Protein AF-A0A210QVN6-F1 (afdb_monomer_lite)

pLDDT: mean 74.72, std 21.7, range [24.55, 97.88]

Foldseek 3Di:
DDDDDDQAQKEKDFDQDWDAQPQPRHTDDGRAIWMFGPDDPDTRIHRPVSLLVPPLCNLLLADLPCDPVNNCRHYHCLVVDDPVVNVVSVVSRNDDNPDPPDDPDDPDDDDDDDDDDDDDDADADDDLQWADLDPQWIWGWDDDDLWIKTKTFHWDAPVPRNHIDTDQEIAIGTPQLLVQCLVCLVVLVVLQVVQQPDDDDPDDDDDDDDDDDPDPPPVRKDWDDSDLFWIWIWHADPVGTWIKIFGADPVGSPHTDPYIHIGDPSSSVSCNVCSSSNNSSNVVNND

InterPro domains:
  IPR001510 Zinc finger, PARP-type [PS50064] (16-91)
  IPR003173 Transcriptional coactivator p15 (PC4), C-terminal [PF02229] (224-273)
  IPR009044 ssDNA-binding transcriptional regulator [G3DSA:2.30.31.10] (125-199)
  IPR009044 ssDNA-binding transcriptional regulator [G3DSA:2.30.31.10] (214-282)
  IPR009044 ssDNA-binding transcriptional regulator [SSF54447] (131-193)
  IPR009044 ssDNA-binding transcriptional regulator [SSF54447] (223-277)
  IPR036957 Zinc finger, PARP-type superfamily [G3DSA:3.30.1740.10] (6-107)
  IPR045125 RNA polymerase II transcriptional coactivator Sub1/Tcp4-like [PTHR13215] (201-279)

Structure (mmCIF, N/CA/C/O backbone):
data_AF-A0A210QVN6-F1
#
_entry.id   AF-A0A210QVN6-F1
#
loop_
_atom_site.group_PDB
_atom_site.id
_atom_site.type_symbol
_atom_site.label_atom_id
_atom_site.label_alt_id
_atom_site.label_comp_id
_atom_site.label_asym_id
_atom_site.label_entity_id
_atom_site.label_seq_id
_atom_site.pdbx_PDB_ins_code
_atom_site.Cartn_x
_atom_site.Cartn_y
_atom_site.Cartn_z
_atom_site.occupancy
_atom_site.B_iso_or_equiv
_atom_site.auth_seq_id
_atom_site.auth_comp_id
_atom_site.auth_asym_id
_atom_site.auth_atom_id
_atom_site.pdbx_PDB_model_num
ATOM 1 N N . MET A 1 1 ? -19.916 -16.153 -12.546 1.00 32.97 1 MET A N 1
ATOM 2 C CA . MET A 1 1 ? -18.600 -16.758 -12.843 1.00 32.97 1 MET A CA 1
ATOM 3 C C . MET A 1 1 ? -17.541 -15.907 -12.163 1.00 32.97 1 MET A C 1
ATOM 5 O O . MET A 1 1 ? -17.482 -14.717 -12.439 1.00 32.97 1 MET A O 1
ATOM 9 N N . ALA A 1 2 ? -16.824 -16.459 -11.184 1.00 29.33 2 ALA A N 1
ATOM 10 C CA . ALA A 1 2 ? -15.840 -15.713 -10.403 1.00 29.33 2 ALA A CA 1
ATOM 11 C C . ALA A 1 2 ? -14.601 -15.420 -11.264 1.00 29.33 2 ALA A C 1
ATOM 13 O O . ALA A 1 2 ? -14.009 -16.345 -11.815 1.00 29.33 2 ALA A O 1
ATOM 14 N N . GLN A 1 3 ? -14.218 -14.146 -11.388 1.00 30.34 3 GLN A N 1
ATOM 15 C CA . GLN A 1 3 ? -12.912 -13.776 -11.929 1.00 30.34 3 GLN A CA 1
ATOM 16 C C . GLN A 1 3 ? -11.844 -14.244 -10.939 1.00 30.34 3 GLN A C 1
ATOM 18 O O . GLN A 1 3 ? -11.691 -13.688 -9.852 1.00 30.34 3 GLN A O 1
ATOM 23 N N . VAL A 1 4 ? -11.136 -15.306 -11.308 1.00 30.72 4 VAL A N 1
ATOM 24 C CA . VAL A 1 4 ? -9.919 -15.745 -10.633 1.00 30.72 4 VAL A CA 1
ATOM 25 C C . VAL A 1 4 ? -8.872 -14.664 -10.899 1.00 30.72 4 VAL A C 1
ATOM 27 O O . VAL A 1 4 ? -8.433 -14.497 -12.034 1.00 30.72 4 VAL A O 1
ATOM 30 N N . HIS A 1 5 ? -8.529 -13.869 -9.883 1.00 37.66 5 HIS A N 1
ATOM 31 C CA . HIS A 1 5 ? -7.413 -12.930 -9.975 1.00 37.66 5 HIS A CA 1
ATOM 32 C C . HIS A 1 5 ? -6.150 -13.715 -10.347 1.00 37.66 5 HIS A C 1
ATOM 34 O O . HIS A 1 5 ? -5.793 -14.667 -9.653 1.00 37.66 5 HIS A O 1
ATOM 40 N N . ALA A 1 6 ? -5.522 -13.355 -11.469 1.00 41.88 6 ALA A N 1
ATOM 41 C CA . ALA A 1 6 ? -4.335 -14.039 -11.959 1.00 41.88 6 ALA A CA 1
ATOM 42 C C . ALA A 1 6 ? -3.202 -13.912 -10.917 1.00 41.88 6 ALA A C 1
ATOM 44 O O . ALA A 1 6 ? -2.889 -12.791 -10.519 1.00 41.88 6 ALA A O 1
ATOM 45 N N . PRO A 1 7 ? -2.592 -15.024 -10.467 1.00 54.94 7 PRO A N 1
ATOM 46 C CA . PRO A 1 7 ? -1.558 -14.999 -9.429 1.00 54.94 7 PRO A CA 1
ATOM 47 C C . PRO A 1 7 ? -0.220 -14.401 -9.889 1.00 54.94 7 PRO A C 1
ATOM 49 O O . PRO A 1 7 ? 0.638 -14.145 -9.055 1.00 54.94 7 PRO A O 1
ATOM 52 N N . HIS A 1 8 ? -0.053 -14.154 -11.191 1.00 57.75 8 HIS A N 1
ATOM 53 C CA . HIS A 1 8 ? 1.203 -13.705 -11.784 1.00 57.75 8 HIS A CA 1
ATOM 54 C C . HIS A 1 8 ? 1.066 -12.253 -12.273 1.00 57.75 8 HIS A C 1
ATOM 56 O O . HIS A 1 8 ? 0.164 -11.978 -13.070 1.00 57.75 8 HIS A O 1
ATOM 62 N N . PRO A 1 9 ? 1.937 -11.319 -11.853 1.00 72.75 9 PRO A N 1
ATOM 63 C CA . PRO A 1 9 ? 1.935 -9.943 -12.354 1.00 72.75 9 PRO A CA 1
ATOM 64 C C . PRO A 1 9 ? 2.359 -9.842 -13.826 1.00 72.75 9 PRO A C 1
ATOM 66 O O . PRO A 1 9 ? 1.959 -8.903 -14.517 1.00 72.75 9 PRO A O 1
ATOM 69 N N . PHE A 1 10 ? 3.137 -10.806 -14.326 1.00 86.50 10 PHE A N 1
ATOM 70 C CA . PHE A 1 10 ? 3.649 -10.812 -15.694 1.00 86.50 10 PHE A CA 1
ATOM 71 C C . PHE A 1 10 ? 3.264 -12.077 -16.451 1.00 86.50 10 PHE A C 1
ATOM 73 O O . PHE A 1 10 ? 3.006 -13.124 -15.862 1.00 86.50 10 PHE A O 1
ATOM 80 N N . VAL A 1 11 ? 3.265 -11.983 -17.779 1.00 88.81 11 VAL A N 1
ATOM 81 C CA . VAL A 1 11 ? 3.077 -13.112 -18.692 1.00 88.81 11 VAL A CA 1
ATOM 82 C C . VAL A 1 11 ? 4.204 -13.158 -19.716 1.00 88.81 11 VAL A C 1
ATOM 84 O O . VAL A 1 11 ? 4.544 -12.148 -20.320 1.00 88.81 11 VAL A O 1
ATOM 87 N N . CYS A 1 12 ? 4.760 -14.339 -19.941 1.00 92.06 12 CYS A N 1
ATOM 88 C CA . CYS A 1 12 ? 5.716 -14.634 -20.996 1.00 92.06 12 CYS A CA 1
ATOM 89 C C . CYS A 1 12 ? 5.067 -15.597 -21.988 1.00 92.06 12 CYS A C 1
ATOM 91 O O . CYS A 1 12 ? 4.510 -16.621 -21.600 1.00 92.06 12 CYS A O 1
ATOM 93 N N . SER A 1 13 ? 5.134 -15.281 -23.277 1.00 93.44 13 SER A N 1
ATOM 94 C CA . SER A 1 13 ? 4.646 -16.169 -24.338 1.00 93.44 13 SER A CA 1
ATOM 95 C C . SER A 1 13 ? 5.418 -15.941 -25.630 1.00 93.44 13 SER A C 1
ATOM 97 O O . SER A 1 13 ? 6.056 -14.902 -25.796 1.00 93.44 13 SER A O 1
ATOM 99 N N . TYR A 1 14 ? 5.350 -16.895 -26.554 1.00 94.56 14 TYR A N 1
ATOM 100 C CA . TYR A 1 14 ? 5.812 -16.689 -27.924 1.00 94.56 14 TYR A CA 1
ATOM 101 C C . TYR A 1 14 ? 4.664 -16.146 -28.760 1.00 94.56 14 TYR A C 1
ATOM 103 O O . TYR A 1 14 ? 3.543 -16.652 -28.692 1.00 94.56 14 TYR A O 1
ATOM 111 N N . THR A 1 15 ? 4.932 -15.090 -29.521 1.00 89.62 15 THR A N 1
ATOM 112 C CA . THR A 1 15 ? 3.890 -14.451 -30.321 1.00 89.62 15 THR A CA 1
ATOM 113 C C . THR A 1 15 ? 3.502 -15.346 -31.497 1.00 89.62 15 THR A C 1
ATOM 115 O O . THR A 1 15 ? 4.352 -15.811 -32.256 1.00 89.62 15 THR A O 1
ATOM 118 N N . ASN A 1 16 ? 2.209 -15.616 -31.638 1.00 86.44 16 ASN A N 1
ATOM 119 C CA . ASN A 1 16 ? 1.615 -16.349 -32.761 1.00 86.44 16 ASN A CA 1
ATOM 120 C C . ASN A 1 16 ? 0.889 -15.408 -33.737 1.00 86.44 16 ASN A C 1
ATOM 122 O O . ASN A 1 16 ? 0.506 -15.813 -34.830 1.00 86.44 16 ASN A O 1
ATOM 126 N N . ASP A 1 17 ? 0.738 -14.148 -33.344 1.00 83.62 17 ASP A N 1
ATOM 127 C CA . ASP A 1 17 ? 0.063 -13.071 -34.043 1.00 83.62 17 ASP A CA 1
ATOM 128 C C . ASP A 1 17 ? 0.975 -11.839 -34.166 1.00 83.62 17 ASP A C 1
ATOM 130 O O . ASP A 1 17 ? 2.025 -11.741 -33.520 1.00 83.62 17 ASP A O 1
ATOM 134 N N . LYS A 1 18 ? 0.587 -10.894 -35.029 1.00 80.19 18 LYS A N 1
ATOM 135 C CA . LYS A 1 18 ? 1.265 -9.598 -35.125 1.00 80.19 18 LYS A CA 1
ATOM 136 C C . LYS A 1 18 ? 0.850 -8.745 -33.933 1.00 80.19 18 LYS A C 1
ATOM 138 O O . LYS A 1 18 ? -0.301 -8.324 -33.858 1.00 80.19 18 LYS A O 1
ATOM 143 N N . CYS A 1 19 ? 1.791 -8.435 -33.051 1.00 87.75 19 CYS A N 1
ATOM 144 C CA . CYS A 1 19 ? 1.586 -7.455 -31.992 1.00 87.75 19 CYS A CA 1
ATOM 145 C C . CYS A 1 19 ? 2.719 -6.424 -31.970 1.00 87.75 19 CYS A C 1
ATOM 147 O O . CYS A 1 19 ? 3.813 -6.666 -32.480 1.00 87.75 19 CYS A O 1
ATOM 149 N N . ALA A 1 20 ? 2.441 -5.247 -31.411 1.00 91.56 20 ALA A N 1
ATOM 150 C CA . ALA A 1 20 ? 3.410 -4.166 -31.291 1.00 91.56 20 ALA A CA 1
ATOM 151 C C . ALA A 1 20 ? 3.937 -4.076 -29.858 1.00 91.56 20 ALA A C 1
ATOM 153 O O . ALA A 1 20 ? 3.198 -4.244 -28.889 1.00 91.56 20 ALA A O 1
ATOM 154 N N . CYS A 1 21 ? 5.227 -3.782 -29.732 1.00 93.56 21 CYS A N 1
ATOM 155 C CA . CYS A 1 21 ? 5.844 -3.481 -28.453 1.00 93.56 21 CYS A CA 1
ATOM 156 C C . CYS A 1 21 ? 5.464 -2.068 -28.017 1.00 93.56 21 CYS A C 1
ATOM 158 O O . CYS A 1 21 ? 5.864 -1.098 -28.661 1.00 93.56 21 CYS A O 1
ATOM 160 N N . ILE A 1 22 ? 4.778 -1.932 -26.884 1.00 91.31 22 ILE A N 1
ATOM 161 C CA . ILE A 1 22 ? 4.297 -0.631 -26.392 1.00 91.31 22 ILE A CA 1
ATOM 162 C C . ILE A 1 22 ? 5.434 0.361 -26.090 1.00 91.31 22 ILE A C 1
ATOM 164 O O . ILE A 1 22 ? 5.273 1.574 -26.167 1.00 91.31 22 ILE A O 1
ATOM 168 N N . ALA A 1 23 ? 6.625 -0.149 -25.782 1.00 90.31 23 ALA A N 1
ATOM 169 C CA . ALA A 1 23 ? 7.768 0.662 -25.377 1.00 90.31 23 ALA A CA 1
ATOM 170 C C . ALA A 1 23 ? 8.597 1.231 -26.541 1.00 90.31 23 ALA A C 1
ATOM 172 O O . ALA A 1 23 ? 9.290 2.239 -26.375 1.00 90.31 23 ALA A O 1
ATOM 173 N N . CYS A 1 24 ? 8.603 0.574 -27.702 1.00 94.56 24 CYS A N 1
ATOM 174 C CA . CYS A 1 24 ? 9.352 1.054 -28.870 1.00 94.56 24 CYS A CA 1
ATOM 175 C C . CYS A 1 24 ? 8.502 1.221 -30.128 1.00 94.56 24 CYS A C 1
ATOM 177 O O . CYS A 1 24 ? 9.038 1.645 -31.146 1.00 94.56 24 CYS A O 1
ATOM 179 N N . GLN A 1 25 ? 7.211 0.886 -30.062 1.00 93.62 25 GLN A N 1
ATOM 180 C CA . GLN A 1 25 ? 6.242 0.983 -31.155 1.00 93.62 25 GLN A CA 1
ATOM 181 C C . GLN A 1 25 ? 6.606 0.153 -32.401 1.00 93.62 25 GLN A C 1
ATOM 183 O O . GLN A 1 25 ? 6.018 0.322 -33.464 1.00 93.62 25 GLN A O 1
ATOM 188 N N . ARG A 1 26 ? 7.564 -0.778 -32.280 1.00 94.75 26 ARG A N 1
ATOM 189 C CA . ARG A 1 26 ? 7.930 -1.730 -33.340 1.00 94.75 26 ARG A CA 1
ATOM 190 C C . ARG A 1 26 ? 7.198 -3.053 -33.157 1.00 94.75 26 ARG A C 1
ATOM 192 O O . ARG A 1 26 ? 6.893 -3.446 -32.029 1.00 94.75 26 ARG A O 1
ATOM 199 N N . ASN A 1 27 ? 6.985 -3.759 -34.262 1.00 95.06 27 ASN A N 1
ATOM 200 C CA . ASN A 1 27 ? 6.379 -5.087 -34.254 1.00 95.06 27 ASN A CA 1
ATOM 201 C C . ASN A 1 27 ? 7.238 -6.100 -33.482 1.00 95.06 27 ASN A C 1
ATOM 203 O O . ASN A 1 27 ? 8.470 -6.024 -33.461 1.00 95.06 27 ASN A O 1
ATOM 207 N N . ILE A 1 28 ? 6.565 -7.044 -32.836 1.00 94.00 28 ILE A N 1
ATOM 208 C CA . ILE A 1 28 ? 7.149 -8.257 -32.279 1.00 94.00 28 ILE A CA 1
ATOM 209 C C . ILE A 1 28 ? 6.864 -9.367 -33.294 1.00 94.00 28 ILE A C 1
ATOM 211 O O . ILE A 1 28 ? 5.704 -9.686 -33.560 1.00 94.00 28 ILE A O 1
ATOM 215 N N . ASP A 1 29 ? 7.919 -9.908 -33.898 1.00 93.31 29 ASP A N 1
ATOM 216 C CA . ASP A 1 29 ? 7.800 -10.879 -34.987 1.00 93.31 29 ASP A CA 1
ATOM 217 C C . ASP A 1 29 ? 7.299 -12.238 -34.493 1.00 93.31 29 ASP A C 1
ATOM 219 O O . ASP A 1 29 ? 7.644 -12.675 -33.396 1.00 93.31 29 ASP A O 1
ATOM 223 N N . THR A 1 30 ? 6.511 -12.931 -35.321 1.00 93.31 30 THR A N 1
ATOM 224 C CA . THR A 1 30 ? 5.992 -14.277 -35.037 1.00 93.31 30 THR A CA 1
ATOM 225 C C . THR A 1 30 ? 7.103 -15.237 -34.611 1.00 93.31 30 THR A C 1
ATOM 227 O O . THR A 1 30 ? 8.150 -15.321 -35.245 1.00 93.31 30 THR A O 1
ATOM 230 N N . GLY A 1 31 ? 6.865 -15.974 -33.527 1.00 91.88 31 GLY A N 1
ATOM 231 C CA . GLY A 1 31 ? 7.836 -16.882 -32.920 1.00 91.88 31 GLY A CA 1
ATOM 232 C C . GLY A 1 31 ? 8.805 -16.218 -31.937 1.00 91.88 31 GLY A C 1
ATOM 233 O O . GLY A 1 31 ? 9.537 -16.934 -31.261 1.00 91.88 31 GLY A O 1
ATOM 234 N N . CYS A 1 32 ? 8.805 -14.888 -31.789 1.00 93.62 32 CYS A N 1
ATOM 235 C CA . CYS A 1 32 ? 9.610 -14.215 -30.769 1.00 93.62 32 CYS A CA 1
ATOM 236 C C . CYS A 1 32 ? 8.935 -14.221 -29.392 1.00 93.62 32 CYS A C 1
ATOM 238 O O . CYS A 1 32 ? 7.709 -14.126 -29.269 1.00 93.62 32 CYS A O 1
ATOM 240 N N . LEU A 1 33 ? 9.763 -14.284 -28.345 1.00 95.19 33 LEU A N 1
ATOM 241 C CA . LEU A 1 33 ? 9.326 -14.093 -26.967 1.00 95.19 33 LEU A CA 1
ATOM 242 C C . LEU A 1 33 ? 8.786 -12.669 -26.780 1.00 95.19 33 LEU A C 1
ATOM 244 O O . LEU A 1 33 ? 9.426 -11.692 -27.172 1.00 95.19 33 LEU A O 1
ATOM 248 N N . ARG A 1 34 ? 7.648 -12.561 -26.102 1.00 93.94 34 ARG A N 1
ATOM 249 C CA . ARG A 1 34 ? 7.07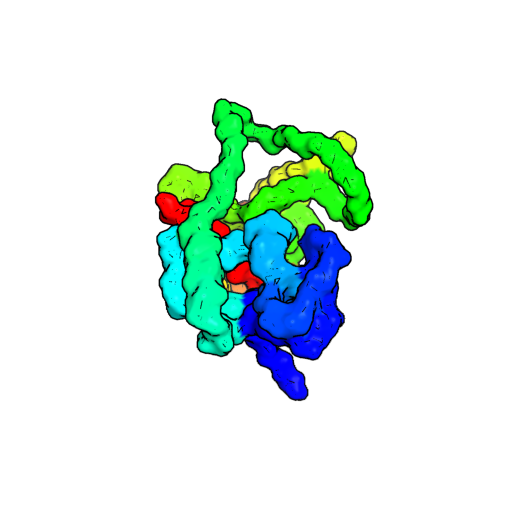3 -11.310 -25.605 1.00 93.94 34 ARG A CA 1
ATOM 250 C C . ARG A 1 34 ? 6.784 -11.419 -24.116 1.00 93.94 34 ARG A C 1
ATOM 252 O O . ARG A 1 34 ? 6.400 -12.482 -23.626 1.00 93.94 34 ARG A O 1
ATOM 259 N N . ILE A 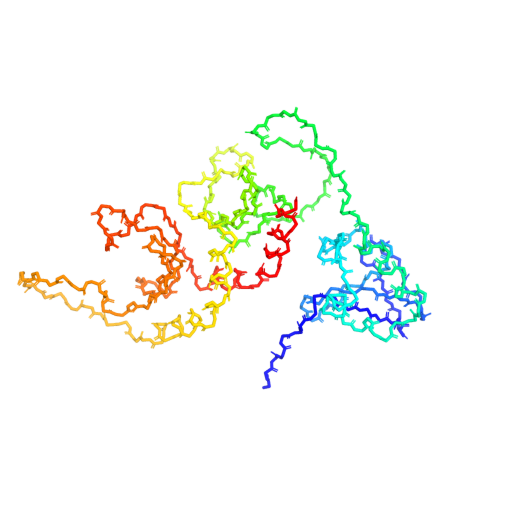1 35 ? 6.954 -10.301 -23.418 1.00 92.25 35 ILE A N 1
ATOM 260 C CA . ILE A 1 35 ? 6.633 -10.167 -21.996 1.00 92.25 35 ILE A CA 1
ATOM 261 C C . ILE A 1 35 ? 5.492 -9.166 -21.872 1.00 92.25 35 ILE A C 1
ATOM 263 O O . ILE A 1 35 ? 5.553 -8.093 -22.468 1.00 92.25 35 ILE A O 1
ATOM 267 N N . GLY A 1 36 ? 4.448 -9.521 -21.137 1.00 88.19 36 GLY A N 1
ATOM 268 C CA . GLY A 1 36 ? 3.284 -8.684 -20.897 1.00 88.19 36 GLY A CA 1
ATOM 269 C C . GLY A 1 36 ? 3.033 -8.453 -19.415 1.00 88.19 36 GLY A C 1
ATOM 270 O O . GLY A 1 36 ? 3.469 -9.231 -18.566 1.00 88.19 36 GLY A O 1
ATOM 271 N N . ASN A 1 37 ? 2.320 -7.375 -19.108 1.00 80.19 37 ASN A N 1
ATOM 272 C CA . ASN A 1 37 ? 1.849 -7.061 -17.762 1.00 80.19 37 ASN A CA 1
ATOM 273 C C . ASN A 1 37 ? 0.357 -7.397 -17.643 1.00 80.19 37 ASN A C 1
ATOM 275 O O . ASN A 1 37 ? -0.448 -6.933 -18.449 1.00 80.19 37 ASN A O 1
ATOM 279 N N . LEU A 1 38 ? -0.024 -8.185 -16.639 1.00 65.69 38 LEU A N 1
ATOM 280 C CA . LEU A 1 38 ? -1.410 -8.605 -16.424 1.00 65.69 38 LEU A CA 1
ATOM 281 C C . LEU A 1 38 ? -2.147 -7.590 -15.535 1.00 65.69 38 LEU A C 1
ATOM 283 O O . LEU A 1 38 ? -2.487 -7.864 -14.384 1.00 65.69 38 LEU A O 1
ATOM 287 N N . ARG A 1 39 ? -2.415 -6.392 -16.069 1.00 56.91 39 ARG A N 1
ATOM 288 C CA . ARG A 1 39 ? -3.297 -5.393 -15.439 1.00 56.91 39 ARG A CA 1
ATOM 289 C C . ARG A 1 39 ? -4.451 -5.033 -16.374 1.00 56.91 39 ARG A C 1
ATOM 291 O O . ARG A 1 39 ? -4.303 -4.203 -17.257 1.00 56.91 39 ARG A O 1
ATOM 298 N N . GLY A 1 40 ? -5.627 -5.614 -16.130 1.00 48.94 40 GLY A N 1
ATOM 299 C CA . GLY A 1 40 ? -6.817 -5.369 -16.956 1.00 48.94 40 GLY A CA 1
ATOM 300 C C . GLY A 1 40 ? -6.814 -6.172 -18.261 1.00 48.94 40 GLY A C 1
ATOM 301 O O . GLY A 1 40 ? -5.824 -6.796 -18.620 1.00 48.94 40 GLY A O 1
ATOM 302 N N . GLN A 1 41 ? -7.960 -6.219 -18.945 1.00 45.62 41 GLN A N 1
ATOM 303 C CA . GLN A 1 41 ? -8.235 -7.103 -20.093 1.00 45.62 41 GLN A CA 1
ATOM 304 C C . GLN A 1 41 ? -7.443 -6.789 -21.383 1.00 45.62 41 GLN A C 1
ATOM 306 O O . GLN A 1 41 ? -7.790 -7.306 -22.442 1.00 45.62 41 GLN A O 1
ATOM 311 N N . VAL A 1 42 ? -6.390 -5.971 -21.323 1.00 51.72 42 VAL A N 1
ATOM 312 C CA . VAL A 1 42 ? -5.554 -5.629 -22.479 1.00 51.72 42 VAL A CA 1
ATOM 313 C C . VAL A 1 42 ? -4.100 -5.890 -22.107 1.00 51.72 42 VAL A C 1
ATOM 315 O O . VAL A 1 42 ? -3.567 -5.303 -21.172 1.00 51.72 42 VAL A O 1
ATOM 318 N N . SER A 1 43 ? -3.477 -6.836 -22.800 1.00 60.41 43 SER A N 1
ATOM 319 C CA . SER A 1 43 ? -2.088 -7.223 -22.575 1.00 60.41 43 SER A CA 1
ATOM 320 C C . SER A 1 43 ? -1.149 -6.233 -23.266 1.00 60.41 43 SER A C 1
ATOM 322 O O . SER A 1 43 ? -0.944 -6.324 -24.477 1.00 60.41 43 SER A O 1
ATOM 324 N N . ASP A 1 44 ? -0.570 -5.308 -22.500 1.00 84.81 44 ASP A N 1
ATOM 325 C CA . ASP A 1 44 ? 0.551 -4.480 -22.954 1.00 84.81 44 ASP A CA 1
ATOM 326 C C . ASP A 1 44 ? 1.767 -5.379 -23.199 1.00 84.81 44 ASP A C 1
ATOM 328 O O . ASP A 1 44 ? 2.345 -5.916 -22.251 1.00 84.81 44 ASP A O 1
ATOM 332 N N . TRP A 1 45 ? 2.148 -5.570 -24.464 1.00 92.12 45 TRP A N 1
ATOM 333 C CA . TRP A 1 45 ? 3.265 -6.433 -24.848 1.00 92.12 45 TRP A CA 1
ATOM 334 C C . TRP A 1 45 ? 4.563 -5.648 -25.026 1.00 92.12 45 TRP A C 1
ATOM 336 O O . TRP A 1 45 ? 4.592 -4.551 -25.584 1.00 92.12 45 TRP A O 1
ATOM 346 N N . TYR A 1 46 ? 5.666 -6.257 -24.603 1.00 93.88 46 TYR A N 1
ATOM 347 C CA . TYR A 1 46 ? 7.017 -5.732 -24.728 1.00 93.88 46 TYR A CA 1
ATOM 348 C C . TYR A 1 46 ? 7.922 -6.766 -25.402 1.00 93.88 46 TYR A C 1
ATOM 350 O O . TYR A 1 46 ? 7.840 -7.965 -25.114 1.00 93.88 46 TYR A O 1
ATOM 358 N N . HIS A 1 47 ? 8.870 -6.299 -26.223 1.00 95.31 47 HIS A N 1
ATOM 359 C CA . HIS A 1 47 ? 10.087 -7.081 -26.463 1.00 95.31 47 HIS A CA 1
ATOM 360 C C . HIS A 1 47 ? 10.811 -7.286 -25.121 1.00 95.31 47 HIS A C 1
ATOM 362 O O . HIS A 1 47 ? 10.824 -6.353 -24.314 1.00 95.31 47 HIS A O 1
ATOM 368 N N . PRO A 1 48 ? 11.484 -8.424 -24.881 1.00 94.06 48 PRO A N 1
ATOM 369 C CA . PRO A 1 48 ? 12.175 -8.668 -23.616 1.00 94.06 48 PRO A CA 1
ATOM 370 C C . PRO A 1 48 ? 13.168 -7.558 -23.214 1.00 94.06 48 PRO A C 1
ATOM 372 O O . PRO A 1 48 ? 13.105 -7.114 -22.071 1.00 94.06 48 PRO A O 1
ATOM 375 N N . PRO A 1 49 ? 14.016 -7.009 -24.111 1.00 93.06 49 PRO A N 1
ATOM 376 C CA . PRO A 1 49 ? 14.877 -5.874 -23.759 1.00 93.06 49 PRO A CA 1
ATOM 377 C C . PRO A 1 49 ? 14.070 -4.623 -23.390 1.00 93.06 49 PRO A C 1
ATOM 379 O O . PRO A 1 49 ? 14.328 -3.979 -22.379 1.00 93.06 49 PRO A O 1
ATOM 382 N N . CYS A 1 50 ? 13.026 -4.318 -24.164 1.00 93.12 50 CYS A N 1
ATOM 383 C CA . CYS A 1 50 ? 12.176 -3.159 -23.916 1.00 93.12 50 CYS A CA 1
ATOM 384 C C . CYS A 1 50 ? 11.384 -3.276 -22.611 1.00 93.12 50 CYS A C 1
ATOM 386 O O . CYS A 1 50 ? 11.121 -2.257 -21.978 1.00 93.12 50 CYS A O 1
ATOM 388 N N . PHE A 1 51 ? 11.022 -4.489 -22.188 1.00 90.62 51 PHE A N 1
ATOM 389 C CA . PHE A 1 51 ? 10.459 -4.718 -20.863 1.00 90.62 51 PHE A CA 1
ATOM 390 C C . PHE A 1 51 ? 11.459 -4.253 -19.801 1.00 90.62 51 PHE A C 1
ATOM 392 O O . PHE A 1 51 ? 11.157 -3.373 -19.003 1.00 90.62 51 PHE A O 1
ATOM 399 N N . TRP A 1 52 ? 12.688 -4.758 -19.855 1.00 85.62 52 TRP A N 1
ATOM 400 C CA . TRP A 1 52 ? 13.725 -4.454 -18.872 1.00 85.62 52 TRP A CA 1
ATOM 401 C C . TRP A 1 52 ? 14.273 -3.026 -18.916 1.00 85.62 52 TRP A C 1
ATOM 403 O O . TRP A 1 52 ? 14.862 -2.585 -17.936 1.00 85.62 52 TRP A O 1
ATOM 413 N N . GLU A 1 53 ? 14.084 -2.291 -20.006 1.00 84.56 53 GLU A N 1
ATOM 414 C CA . GLU A 1 53 ? 14.496 -0.886 -20.112 1.00 84.56 53 GLU A CA 1
ATOM 415 C C . GLU A 1 53 ? 13.342 0.065 -19.774 1.00 84.56 53 GLU A C 1
ATOM 417 O O . GLU A 1 53 ? 13.483 0.996 -18.979 1.00 84.56 53 GLU A O 1
ATOM 422 N N . LYS A 1 54 ? 12.160 -0.184 -20.342 1.00 82.38 54 LYS A N 1
ATOM 423 C CA . LYS A 1 54 ? 11.091 0.816 -20.451 1.00 82.38 54 LYS A CA 1
ATOM 424 C C . LYS A 1 54 ? 9.787 0.425 -19.770 1.00 82.38 54 LYS A C 1
ATOM 426 O O . LYS A 1 54 ? 8.942 1.294 -19.588 1.00 82.38 54 LYS A O 1
ATOM 431 N N . CYS A 1 55 ? 9.598 -0.833 -19.364 1.00 76.38 55 CYS A N 1
ATOM 432 C CA . CYS A 1 55 ? 8.416 -1.180 -18.575 1.00 76.38 55 CYS A CA 1
ATOM 433 C C . CYS A 1 55 ? 8.480 -0.435 -17.227 1.00 76.38 55 CYS A C 1
ATOM 435 O O . CYS A 1 55 ? 9.499 -0.538 -16.535 1.00 76.38 55 CYS A O 1
ATOM 437 N N . PRO A 1 56 ? 7.420 0.287 -16.817 1.00 65.81 56 PRO A N 1
ATOM 438 C CA . PRO A 1 56 ? 7.352 0.919 -15.495 1.00 65.81 56 PRO A CA 1
ATOM 439 C C . PRO A 1 56 ? 7.440 -0.103 -14.355 1.00 65.81 56 PRO A C 1
ATOM 441 O O . PRO A 1 56 ? 7.901 0.195 -13.261 1.00 65.81 56 PRO A O 1
ATOM 444 N N . TYR A 1 57 ? 7.041 -1.344 -14.633 1.00 68.69 57 TYR A N 1
ATOM 445 C CA . TYR A 1 57 ? 6.970 -2.432 -13.662 1.00 68.69 57 TYR A CA 1
ATOM 446 C C . TYR A 1 57 ? 8.154 -3.396 -13.736 1.00 68.69 57 TYR A C 1
ATOM 448 O O . TYR A 1 57 ? 8.176 -4.381 -13.001 1.00 68.69 57 TYR A O 1
ATOM 456 N N . LYS A 1 58 ? 9.158 -3.121 -14.584 1.00 69.25 58 LYS A N 1
ATOM 457 C CA . LYS A 1 58 ? 10.353 -3.967 -14.758 1.00 69.25 58 LYS A CA 1
ATOM 458 C C . LYS A 1 58 ? 11.018 -4.345 -13.436 1.00 69.25 58 LYS A C 1
ATOM 460 O O . LYS A 1 58 ? 11.548 -5.439 -13.293 1.00 69.25 58 LYS A O 1
ATOM 465 N N . HIS A 1 59 ? 10.961 -3.455 -12.449 1.00 63.84 59 HIS A N 1
ATOM 466 C CA . HIS A 1 59 ? 11.587 -3.657 -11.150 1.00 63.84 59 HIS A CA 1
ATOM 467 C C . HIS A 1 59 ? 10.898 -4.730 -10.303 1.00 63.84 59 HIS A C 1
ATOM 469 O O . HIS A 1 59 ? 11.580 -5.358 -9.503 1.00 63.84 59 HIS A O 1
ATOM 475 N N . HIS A 1 60 ? 9.608 -5.028 -10.518 1.00 68.00 60 HIS A N 1
ATOM 476 C CA . HIS A 1 60 ? 8.978 -6.182 -9.861 1.00 68.00 60 HIS A CA 1
ATOM 477 C C . HIS A 1 60 ? 9.520 -7.519 -10.395 1.00 68.00 60 HIS A C 1
ATOM 479 O O . HIS A 1 60 ? 9.366 -8.540 -9.738 1.00 68.00 60 HIS A O 1
ATOM 485 N N . GLY A 1 61 ? 10.147 -7.517 -11.578 1.00 60.66 61 GLY A N 1
ATOM 486 C CA . GLY A 1 61 ? 10.842 -8.670 -12.146 1.00 60.66 61 GLY A CA 1
ATOM 487 C C . GLY A 1 61 ? 12.354 -8.693 -11.884 1.00 60.66 61 GLY A C 1
ATOM 488 O O . GLY A 1 61 ? 13.005 -9.613 -12.361 1.00 60.66 61 GLY A O 1
ATOM 489 N N . ARG A 1 62 ? 12.936 -7.704 -11.177 1.00 66.06 62 ARG A N 1
ATOM 490 C CA . ARG A 1 62 ? 14.386 -7.632 -10.884 1.00 66.06 62 ARG A CA 1
ATOM 491 C C . ARG A 1 62 ? 14.696 -7.836 -9.399 1.00 66.06 62 ARG A C 1
ATOM 493 O O . ARG A 1 62 ? 13.967 -7.372 -8.528 1.00 66.06 62 ARG A O 1
ATOM 500 N N . GLY A 1 63 ? 15.834 -8.455 -9.092 1.00 54.22 63 GLY A N 1
ATOM 501 C CA . GLY A 1 63 ? 16.310 -8.662 -7.731 1.00 54.22 63 GLY A CA 1
ATOM 502 C C . GLY A 1 63 ? 17.503 -9.613 -7.634 1.00 54.22 63 GLY A C 1
ATOM 503 O O . GLY A 1 63 ? 17.562 -10.643 -8.288 1.00 54.22 63 GLY A O 1
ATOM 504 N N . THR A 1 64 ? 18.431 -9.306 -6.725 1.00 39.16 64 THR A N 1
ATOM 505 C CA . THR A 1 64 ? 19.678 -10.071 -6.523 1.00 39.16 64 THR A CA 1
ATOM 506 C C . THR A 1 64 ? 19.509 -11.485 -5.948 1.00 39.16 64 THR A C 1
ATOM 508 O O . THR A 1 64 ? 20.500 -12.191 -5.846 1.00 39.16 64 THR A O 1
ATOM 511 N N . ASN A 1 65 ? 18.287 -11.888 -5.570 1.00 49.09 65 ASN A N 1
ATOM 512 C CA . ASN A 1 65 ? 17.957 -13.201 -4.989 1.00 49.09 65 ASN A CA 1
ATOM 513 C C . ASN A 1 65 ? 16.643 -13.756 -5.579 1.00 49.09 65 ASN A C 1
ATOM 515 O O . ASN A 1 65 ? 15.845 -14.345 -4.854 1.00 49.09 65 ASN A O 1
ATOM 519 N N . LEU A 1 66 ? 16.361 -13.490 -6.858 1.00 60.09 66 LEU A N 1
ATOM 520 C CA . LEU A 1 66 ? 15.242 -14.145 -7.535 1.00 60.09 66 LEU A CA 1
ATOM 521 C C . LEU A 1 66 ? 15.657 -15.580 -7.851 1.00 60.09 66 LEU A C 1
ATOM 523 O O . LEU A 1 66 ? 16.448 -15.817 -8.761 1.00 60.09 66 LEU A O 1
ATOM 527 N N . ASP A 1 67 ? 15.165 -16.529 -7.058 1.00 67.69 67 ASP A N 1
ATOM 528 C CA . ASP A 1 67 ? 15.299 -17.938 -7.396 1.00 67.69 67 ASP A CA 1
ATOM 529 C C . ASP A 1 67 ? 14.296 -18.324 -8.495 1.00 67.69 67 ASP A C 1
ATOM 531 O O . ASP A 1 67 ? 13.350 -17.600 -8.826 1.00 67.69 67 ASP A O 1
ATOM 535 N N . ARG A 1 68 ? 14.522 -19.493 -9.094 1.00 74.56 68 ARG A N 1
ATOM 536 C CA . ARG A 1 68 ? 13.689 -19.997 -10.188 1.00 74.56 68 ARG A CA 1
ATOM 537 C C . ARG A 1 68 ? 12.222 -20.157 -9.777 1.00 74.56 68 ARG A C 1
ATOM 539 O O . ARG A 1 68 ? 11.346 -19.974 -10.614 1.00 74.56 68 ARG A O 1
ATOM 546 N N . LEU A 1 69 ? 11.957 -20.467 -8.506 1.00 72.88 69 LEU A N 1
ATOM 547 C CA . LEU A 1 69 ? 10.601 -20.585 -7.963 1.00 72.88 69 LEU A CA 1
ATOM 548 C C . LEU A 1 69 ? 9.893 -19.227 -7.957 1.00 72.88 69 LEU A C 1
ATOM 550 O O . LEU A 1 69 ? 8.769 -19.119 -8.436 1.00 72.88 69 LEU A O 1
ATOM 554 N N . THR A 1 70 ? 10.584 -18.173 -7.527 1.00 69.19 70 THR A N 1
ATOM 555 C CA . THR A 1 70 ? 10.047 -16.809 -7.526 1.00 69.19 70 THR A CA 1
ATOM 556 C C . THR A 1 70 ? 9.759 -16.322 -8.949 1.00 69.19 70 THR A C 1
ATOM 558 O O . THR A 1 70 ? 8.764 -15.645 -9.189 1.00 69.19 70 THR A O 1
ATOM 561 N N . LEU A 1 71 ? 10.589 -16.687 -9.932 1.00 78.62 71 LEU A N 1
ATOM 562 C CA . LEU A 1 71 ? 10.324 -16.353 -11.338 1.00 78.62 71 LEU A CA 1
ATOM 563 C C . LEU A 1 71 ? 9.097 -17.074 -11.900 1.00 78.62 71 LEU A C 1
ATOM 565 O O . LEU A 1 71 ? 8.356 -16.469 -12.674 1.00 78.62 71 LEU A O 1
ATOM 569 N N . VAL A 1 72 ? 8.855 -18.322 -11.490 1.00 81.56 72 VAL A N 1
ATOM 570 C CA . VAL A 1 72 ? 7.630 -19.056 -11.839 1.00 81.56 72 VAL A CA 1
ATOM 571 C C . VAL A 1 72 ? 6.401 -18.352 -11.266 1.00 81.56 72 VAL A C 1
ATOM 573 O O . VAL A 1 72 ? 5.419 -18.218 -11.983 1.00 81.56 72 VAL A O 1
ATOM 576 N N . GLU A 1 73 ? 6.467 -17.841 -10.033 1.00 78.31 73 GLU A N 1
ATOM 577 C CA . GLU A 1 73 ? 5.367 -17.086 -9.409 1.00 78.31 73 GLU A CA 1
ATOM 578 C C . GLU A 1 73 ? 5.145 -15.700 -10.040 1.00 78.31 73 GLU A C 1
ATOM 580 O O . GLU A 1 73 ? 4.017 -15.211 -10.104 1.00 78.31 73 GLU A O 1
ATOM 585 N N . LEU A 1 74 ? 6.204 -15.053 -10.533 1.00 77.50 74 LEU A N 1
ATOM 586 C CA . LEU A 1 74 ? 6.121 -13.711 -11.114 1.00 77.50 74 LEU A CA 1
ATOM 587 C C . LEU A 1 74 ? 5.698 -13.708 -12.589 1.00 77.50 74 LEU A C 1
ATOM 589 O O . LEU A 1 74 ? 4.963 -12.814 -13.015 1.00 77.50 74 LEU A O 1
ATOM 593 N N . PHE A 1 75 ? 6.165 -14.683 -13.372 1.00 86.56 75 PHE A N 1
ATOM 594 C CA . PHE A 1 75 ? 5.990 -14.733 -14.822 1.00 86.56 75 PHE A CA 1
ATOM 595 C C . PHE A 1 75 ? 5.172 -15.957 -15.236 1.00 86.56 75 PHE A C 1
ATOM 597 O O . PHE A 1 75 ? 5.689 -17.061 -15.415 1.00 86.56 75 PHE A O 1
ATOM 604 N N . HIS A 1 76 ? 3.883 -15.744 -15.490 1.00 87.56 76 HIS A N 1
ATOM 605 C CA . HIS A 1 76 ? 3.034 -16.764 -16.087 1.00 87.56 76 HIS A CA 1
ATOM 606 C C . HIS A 1 76 ? 3.615 -17.224 -17.429 1.00 87.56 76 HIS A C 1
ATOM 608 O O . HIS A 1 76 ? 3.954 -16.398 -18.273 1.00 87.56 76 HIS A O 1
ATOM 614 N N . GLY A 1 77 ? 3.725 -18.535 -17.641 1.00 88.69 77 GLY A N 1
ATOM 615 C CA . GLY A 1 77 ? 4.313 -19.102 -18.859 1.00 88.69 77 GLY A CA 1
ATOM 616 C C . GLY A 1 77 ? 5.835 -19.278 -18.813 1.00 88.69 77 GLY A C 1
ATOM 617 O O . GLY A 1 77 ? 6.391 -19.848 -19.753 1.00 88.69 77 GLY A O 1
ATOM 618 N N . PHE A 1 78 ? 6.512 -18.895 -17.720 1.00 90.06 78 PHE A N 1
ATOM 619 C CA . PHE A 1 78 ? 7.960 -19.077 -17.565 1.00 90.06 78 PHE A CA 1
ATOM 620 C C . PHE A 1 78 ? 8.409 -20.526 -17.800 1.00 90.06 78 PHE A C 1
ATOM 622 O O . PHE A 1 78 ? 9.362 -20.771 -18.537 1.00 90.06 78 PHE A O 1
ATOM 629 N N . GLU A 1 79 ? 7.692 -21.514 -17.256 1.00 91.06 79 GLU A N 1
ATOM 630 C CA . GLU A 1 79 ? 8.039 -22.932 -17.429 1.00 91.06 79 GLU A CA 1
ATOM 631 C C . GLU A 1 79 ? 7.967 -23.410 -18.885 1.00 91.06 79 GLU A C 1
ATOM 633 O O . GLU A 1 79 ? 8.706 -24.320 -19.264 1.00 91.06 79 GLU A O 1
ATOM 638 N N . SER A 1 80 ? 7.151 -22.761 -19.717 1.00 91.25 80 SER A N 1
ATOM 639 C CA . SER A 1 80 ? 6.990 -23.090 -21.138 1.00 91.25 80 SER A CA 1
ATOM 640 C C . SER A 1 80 ? 8.010 -22.404 -22.058 1.00 91.25 80 SER A C 1
ATOM 642 O O . SER A 1 80 ? 8.072 -22.714 -23.245 1.00 91.25 80 SER A O 1
ATOM 644 N N . MET A 1 81 ? 8.838 -21.497 -21.526 1.00 93.94 81 MET A N 1
ATOM 645 C CA . MET A 1 81 ? 9.865 -20.801 -22.305 1.00 93.94 81 MET A CA 1
ATOM 646 C C . MET A 1 81 ? 10.994 -21.741 -22.757 1.00 93.94 81 MET A C 1
ATOM 648 O O . MET A 1 81 ? 11.357 -22.700 -22.061 1.00 93.94 81 MET A O 1
ATOM 652 N N . LEU A 1 82 ? 11.603 -21.422 -23.899 1.00 95.06 82 LEU A N 1
ATOM 653 C CA . LEU A 1 82 ? 12.825 -22.063 -24.378 1.00 95.06 82 LEU A CA 1
ATOM 654 C C . LEU A 1 82 ? 13.965 -21.842 -23.377 1.00 95.06 82 LEU A C 1
ATOM 656 O O . LEU A 1 82 ? 14.057 -20.801 -22.726 1.00 95.06 82 LEU A O 1
ATOM 660 N N . SER A 1 83 ? 14.869 -22.817 -23.264 1.00 92.81 83 SER A N 1
ATOM 661 C CA . SER A 1 83 ? 15.932 -22.799 -22.249 1.00 92.81 83 SER A CA 1
ATOM 662 C C . SER A 1 83 ? 16.837 -21.566 -22.332 1.00 92.81 83 SER A C 1
ATOM 664 O O . SER A 1 83 ? 17.212 -21.017 -21.300 1.00 92.81 83 SER A O 1
ATOM 666 N N . HIS A 1 84 ? 17.161 -21.100 -23.543 1.00 93.75 84 HIS A N 1
ATOM 667 C CA . HIS A 1 84 ? 17.996 -19.909 -23.728 1.00 93.75 84 HIS A CA 1
ATOM 668 C C . HIS A 1 84 ? 17.284 -18.624 -23.275 1.00 93.75 84 HIS A C 1
ATOM 670 O O . HIS A 1 84 ? 17.908 -17.744 -22.685 1.00 93.75 84 HIS A O 1
ATOM 676 N N . ASP A 1 85 ? 15.973 -18.538 -23.494 1.00 94.62 85 ASP A N 1
ATOM 677 C CA . ASP A 1 85 ? 15.155 -17.405 -23.074 1.00 94.62 85 ASP A CA 1
ATOM 678 C C . ASP A 1 85 ? 14.939 -17.389 -21.560 1.00 94.62 85 ASP A C 1
ATOM 680 O O . ASP A 1 85 ? 14.979 -16.319 -20.955 1.00 94.62 85 ASP A O 1
ATOM 684 N N . LYS A 1 86 ? 14.769 -18.563 -20.933 1.00 92.19 86 LYS A N 1
ATOM 685 C CA . LYS A 1 86 ? 14.734 -18.696 -19.466 1.00 92.19 86 LYS A CA 1
ATOM 686 C C . LYS A 1 86 ? 16.011 -18.154 -18.849 1.00 92.19 86 LYS A C 1
ATOM 688 O O . LYS A 1 86 ? 15.940 -17.286 -17.988 1.00 92.19 86 LYS A O 1
ATOM 693 N N . LEU A 1 87 ? 17.162 -18.603 -19.353 1.00 88.94 87 LEU A N 1
ATOM 694 C CA . LEU A 1 87 ? 18.464 -18.157 -18.869 1.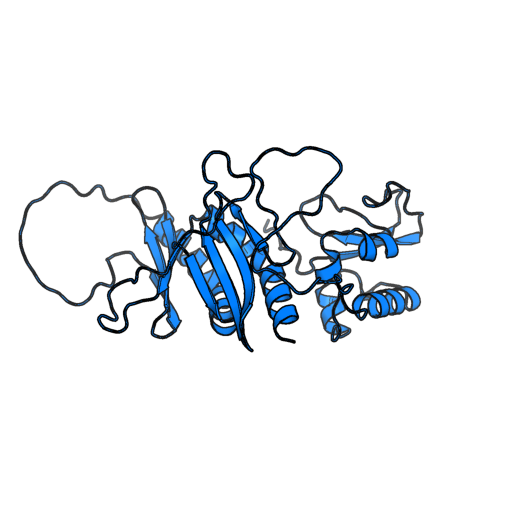00 88.94 87 LEU A CA 1
ATOM 695 C C . LEU A 1 87 ? 18.636 -16.643 -19.043 1.00 88.94 87 LEU A C 1
ATOM 697 O O . LEU A 1 87 ? 19.121 -15.967 -18.143 1.00 88.94 87 LEU A O 1
ATOM 701 N N . ARG A 1 88 ? 18.212 -16.089 -20.185 1.00 89.44 88 ARG A N 1
ATOM 702 C CA . ARG A 1 88 ? 18.278 -14.645 -20.432 1.00 89.44 88 ARG A CA 1
ATOM 703 C C . ARG A 1 88 ? 17.370 -13.863 -19.483 1.00 89.44 88 ARG A C 1
ATOM 705 O O . ARG A 1 88 ? 17.781 -12.825 -18.973 1.00 89.44 88 ARG A O 1
ATOM 712 N N . LEU A 1 89 ? 16.155 -14.353 -19.238 1.00 89.38 89 LEU A N 1
ATOM 713 C CA . LEU A 1 89 ? 15.216 -13.740 -18.302 1.00 89.38 89 LEU A CA 1
ATOM 714 C C . LEU A 1 89 ? 15.758 -13.793 -16.871 1.00 89.38 89 LEU A C 1
ATOM 716 O O . LEU A 1 89 ? 15.760 -12.768 -16.201 1.00 89.38 89 LEU A O 1
ATOM 720 N N . GLU A 1 90 ? 16.286 -14.940 -16.439 1.00 86.25 90 GLU A N 1
ATOM 721 C CA . GLU A 1 90 ? 16.966 -15.123 -15.150 1.00 86.25 90 GLU A CA 1
ATOM 722 C C . GLU A 1 90 ? 18.152 -14.163 -14.996 1.00 86.25 90 GLU A C 1
ATOM 724 O O . GLU A 1 90 ? 18.275 -13.483 -13.982 1.00 86.25 90 GLU A O 1
ATOM 729 N N . GLN A 1 91 ? 19.007 -14.049 -16.015 1.00 84.69 91 GLN A N 1
ATOM 730 C CA . GLN A 1 91 ? 20.150 -13.136 -15.997 1.00 84.69 91 GLN A CA 1
ATOM 731 C C . GLN A 1 91 ? 19.718 -11.673 -15.872 1.00 84.69 91 GLN A C 1
ATOM 733 O O . GLN A 1 91 ? 20.283 -10.947 -15.058 1.00 84.69 91 GLN A O 1
ATOM 738 N N . GLU A 1 92 ? 18.725 -11.232 -16.649 1.00 84.31 92 GLU A N 1
ATOM 739 C CA . GLU A 1 92 ? 18.187 -9.867 -16.564 1.00 84.31 92 GLU A CA 1
ATOM 740 C C . GLU A 1 92 ? 17.484 -9.599 -15.228 1.00 84.31 92 GLU A C 1
ATOM 742 O O . GLU A 1 92 ? 17.641 -8.517 -14.660 1.00 84.31 92 GLU A O 1
ATOM 747 N N . ALA A 1 93 ? 16.756 -10.584 -14.704 1.00 78.31 93 ALA A N 1
ATOM 748 C CA . ALA A 1 93 ? 16.101 -10.518 -13.406 1.00 78.31 93 ALA A CA 1
ATOM 749 C C . ALA A 1 93 ? 17.122 -10.429 -12.261 1.00 78.31 93 ALA A C 1
ATOM 751 O O . ALA A 1 93 ? 16.926 -9.669 -11.317 1.00 78.31 93 ALA A O 1
ATOM 752 N N . CYS A 1 94 ? 18.252 -11.130 -12.363 1.00 68.00 94 CYS A N 1
ATOM 753 C CA . CYS A 1 94 ? 19.332 -11.092 -11.376 1.00 68.00 94 CYS A CA 1
ATOM 754 C C . CYS A 1 94 ? 20.172 -9.809 -11.426 1.00 68.00 94 CYS A C 1
ATOM 756 O O . CYS A 1 94 ? 20.912 -9.530 -10.474 1.00 68.00 94 CYS A O 1
ATOM 758 N N . LYS A 1 95 ? 20.078 -9.005 -12.497 1.00 67.88 95 LYS A N 1
ATOM 759 C CA . LYS A 1 95 ? 20.774 -7.716 -12.537 1.00 67.88 95 LYS A CA 1
ATOM 760 C C . LYS A 1 95 ? 20.241 -6.823 -11.418 1.00 67.88 95 LYS A C 1
ATOM 762 O O . LYS A 1 95 ? 19.023 -6.722 -11.229 1.00 67.88 95 LYS A O 1
ATOM 767 N N . PRO A 1 96 ? 21.130 -6.138 -10.676 1.00 52.97 96 PRO A N 1
ATOM 768 C CA . PRO A 1 96 ? 20.679 -5.151 -9.715 1.00 52.97 96 PRO A CA 1
ATOM 769 C C . PRO A 1 96 ? 19.807 -4.119 -10.449 1.00 52.97 96 PRO A C 1
ATOM 771 O O . PRO A 1 96 ? 20.121 -3.768 -11.594 1.00 52.97 96 PRO A O 1
ATOM 774 N N . PRO A 1 97 ? 18.712 -3.631 -9.836 1.00 53.88 97 PRO A N 1
ATOM 775 C CA . PRO A 1 97 ? 18.013 -2.475 -10.383 1.00 53.88 97 PRO A CA 1
ATOM 776 C C . PRO A 1 97 ? 19.048 -1.367 -10.605 1.00 53.88 97 PRO A C 1
ATOM 778 O O . PRO A 1 97 ? 19.952 -1.196 -9.780 1.00 53.88 97 PRO A O 1
ATOM 781 N N . GLU A 1 98 ? 18.989 -0.700 -11.761 1.00 49.38 98 GLU A N 1
ATOM 782 C CA . GLU A 1 98 ? 20.009 0.279 -12.137 1.00 49.38 98 GLU A CA 1
ATOM 783 C C . GLU A 1 98 ? 20.197 1.286 -11.000 1.00 49.38 98 GLU A C 1
ATOM 785 O O . GLU A 1 98 ? 19.234 1.857 -10.488 1.00 49.38 98 GLU A O 1
ATOM 790 N N . LYS A 1 99 ? 21.448 1.451 -10.551 1.00 40.53 99 LYS A N 1
ATOM 791 C CA . LYS A 1 99 ? 21.782 2.397 -9.488 1.00 40.53 99 LYS A CA 1
ATOM 792 C C . LYS A 1 99 ? 21.485 3.796 -10.008 1.00 40.53 99 LYS A C 1
ATOM 794 O O . LYS A 1 99 ? 22.277 4.345 -10.772 1.00 40.53 99 LYS A O 1
ATOM 799 N N . PHE A 1 100 ? 20.391 4.393 -9.552 1.00 36.12 100 PHE A N 1
ATOM 800 C CA . PHE A 1 100 ? 20.205 5.827 -9.698 1.00 36.12 100 PHE A CA 1
ATOM 801 C C . PHE A 1 100 ? 21.379 6.514 -8.982 1.00 36.12 100 PHE A C 1
ATOM 803 O O . PHE A 1 100 ? 21.561 6.346 -7.771 1.00 36.12 100 PHE A O 1
ATOM 810 N N . LYS A 1 101 ? 22.239 7.226 -9.722 1.00 27.97 101 LYS A N 1
ATOM 811 C CA . LYS A 1 101 ? 23.333 8.014 -9.137 1.00 27.97 101 LYS A CA 1
ATOM 812 C C . LYS A 1 101 ? 22.711 9.152 -8.321 1.00 27.97 101 LYS A C 1
ATOM 814 O O . LYS A 1 101 ? 22.383 10.201 -8.858 1.00 27.97 101 LYS A O 1
ATOM 819 N N . ARG A 1 102 ? 22.520 8.936 -7.018 1.00 33.56 102 ARG A N 1
ATOM 820 C CA . ARG A 1 102 ? 22.078 9.970 -6.074 1.00 33.56 102 ARG A CA 1
ATOM 821 C C . ARG A 1 102 ? 23.255 10.877 -5.719 1.00 33.56 102 ARG A C 1
ATOM 823 O O . ARG A 1 102 ? 24.206 10.431 -5.080 1.00 33.56 102 ARG A O 1
ATOM 830 N N . ASN A 1 103 ? 23.167 12.155 -6.083 1.00 28.52 103 ASN A N 1
ATOM 831 C CA . ASN A 1 103 ? 23.989 13.191 -5.465 1.00 28.52 103 ASN A CA 1
ATOM 832 C C . ASN A 1 103 ? 23.568 13.337 -3.997 1.00 28.52 103 ASN A C 1
ATOM 834 O O . ASN A 1 103 ? 22.419 13.630 -3.674 1.00 28.52 103 ASN A O 1
ATOM 838 N N . HIS A 1 104 ? 24.516 13.092 -3.100 1.00 35.44 104 HIS A N 1
ATOM 839 C CA . HIS A 1 104 ? 24.354 13.237 -1.662 1.00 35.44 104 HIS A CA 1
ATOM 840 C C . HIS A 1 104 ? 24.372 14.731 -1.308 1.00 35.44 104 HIS A C 1
ATOM 842 O O . HIS A 1 104 ? 25.449 15.299 -1.148 1.00 35.44 104 HIS A O 1
ATOM 848 N N . ARG A 1 105 ? 23.199 15.372 -1.207 1.00 29.69 105 ARG A N 1
ATOM 849 C CA . ARG A 1 105 ? 22.895 16.513 -0.312 1.00 29.69 105 ARG A CA 1
ATOM 850 C C . ARG A 1 105 ? 21.457 17.002 -0.549 1.00 29.69 105 ARG A C 1
ATOM 852 O O . ARG A 1 105 ? 21.056 17.185 -1.687 1.00 29.69 105 ARG A O 1
ATOM 859 N N . HIS A 1 106 ? 20.766 17.275 0.563 1.00 29.61 106 HIS A N 1
ATOM 860 C CA . HIS A 1 106 ? 19.427 17.868 0.741 1.00 29.61 106 HIS A CA 1
ATOM 861 C C . HIS A 1 106 ? 18.234 16.908 0.932 1.00 29.61 106 HIS A C 1
ATOM 863 O O . HIS A 1 106 ? 17.763 16.248 0.015 1.00 29.61 106 HIS A O 1
ATOM 869 N N . ASN A 1 107 ? 17.683 16.935 2.158 1.00 37.12 107 ASN A N 1
ATOM 870 C CA . ASN A 1 107 ? 16.321 16.513 2.525 1.00 37.12 107 ASN A CA 1
ATOM 871 C C . ASN A 1 107 ? 15.277 17.499 1.955 1.00 37.12 107 ASN A C 1
ATOM 873 O O . ASN A 1 107 ? 14.484 18.099 2.679 1.00 37.12 107 ASN A O 1
ATOM 877 N N . GLY A 1 108 ? 15.305 17.693 0.644 1.00 29.78 108 GLY A N 1
ATOM 878 C CA . GLY A 1 108 ? 14.324 18.454 -0.111 1.00 29.78 108 GLY A CA 1
ATOM 879 C C . GLY A 1 108 ? 14.231 17.829 -1.492 1.00 29.78 108 GLY A C 1
ATOM 880 O O . GLY A 1 108 ? 15.242 17.732 -2.179 1.00 29.78 108 GLY A O 1
ATOM 881 N N . LEU A 1 109 ? 13.038 17.362 -1.862 1.00 34.16 109 LEU A N 1
ATOM 882 C CA . LEU A 1 109 ? 12.737 16.956 -3.232 1.00 34.16 109 LEU A CA 1
ATOM 883 C C . LEU A 1 109 ? 12.950 18.182 -4.131 1.00 34.16 109 LEU A C 1
ATOM 885 O O . LEU A 1 109 ? 12.279 19.199 -3.955 1.00 34.16 109 LEU A O 1
ATOM 889 N N . VAL A 1 110 ? 13.931 18.097 -5.029 1.00 30.94 110 VAL A N 1
ATOM 890 C CA . VAL A 1 110 ? 14.199 19.083 -6.078 1.00 30.94 110 VAL A CA 1
ATOM 891 C C . VAL A 1 110 ? 14.265 18.352 -7.412 1.00 30.94 110 VAL A C 1
ATOM 893 O O . VAL A 1 110 ? 14.853 17.276 -7.514 1.00 30.94 110 VAL A O 1
ATOM 896 N N . ALA A 1 111 ? 13.633 19.011 -8.379 1.00 28.89 111 ALA A N 1
ATOM 897 C CA . ALA A 1 111 ? 13.351 18.652 -9.756 1.00 28.89 111 ALA A CA 1
ATOM 898 C C . ALA A 1 111 ? 14.490 17.994 -10.543 1.00 28.89 111 ALA A C 1
ATOM 900 O O . ALA A 1 111 ? 15.676 18.275 -10.360 1.00 28.89 111 ALA A O 1
ATOM 901 N N . SER A 1 112 ? 14.094 17.235 -11.559 1.00 29.17 112 SER A N 1
ATOM 902 C CA . SER A 1 112 ? 14.830 17.180 -12.820 1.00 29.17 112 SER A CA 1
ATOM 903 C C . SER A 1 112 ? 13.840 17.455 -13.942 1.00 29.17 112 SER A C 1
ATOM 905 O O . SER A 1 112 ? 12.811 16.795 -14.041 1.00 29.17 112 SER A O 1
ATOM 907 N N . GLY A 1 113 ? 14.125 18.515 -14.692 1.00 26.44 113 GLY A N 1
ATOM 908 C CA . GLY A 1 113 ? 13.246 19.062 -15.706 1.00 26.44 113 GLY A CA 1
ATOM 909 C C . GLY A 1 113 ? 13.222 18.296 -17.027 1.00 26.44 113 GLY A C 1
ATOM 910 O O . GLY A 1 113 ? 14.071 17.456 -17.321 1.00 26.44 113 GLY A O 1
ATOM 911 N N . ASP A 1 114 ? 12.239 18.761 -17.792 1.00 25.31 114 ASP A N 1
ATOM 912 C CA . ASP A 1 114 ? 12.120 18.873 -19.241 1.00 25.31 114 ASP A CA 1
ATOM 913 C C . ASP A 1 114 ? 11.502 17.720 -20.057 1.00 25.31 114 ASP A C 1
ATOM 915 O O . ASP A 1 114 ? 11.983 16.592 -20.120 1.00 25.31 114 ASP A O 1
ATOM 919 N N . HIS A 1 115 ? 10.461 18.153 -20.781 1.00 25.98 115 HIS A N 1
ATOM 920 C CA . HIS A 1 115 ? 9.721 17.574 -21.905 1.00 25.98 115 HIS A CA 1
ATOM 921 C C . HIS A 1 115 ? 8.546 16.603 -21.657 1.00 25.98 115 HIS A C 1
ATOM 923 O O . HIS A 1 115 ? 8.671 15.384 -21.663 1.00 25.98 115 HIS A O 1
ATOM 929 N N . GLU A 1 116 ? 7.367 17.243 -21.569 1.00 24.55 116 GLU A N 1
ATOM 930 C CA . GLU A 1 116 ? 6.202 17.073 -22.464 1.00 24.55 116 GLU A CA 1
ATOM 931 C C . GLU A 1 116 ? 5.480 15.707 -22.517 1.00 24.55 116 GLU A C 1
ATOM 933 O O . GLU A 1 116 ? 5.860 14.796 -23.242 1.00 24.55 116 GLU A O 1
ATOM 938 N N . VAL A 1 117 ? 4.332 15.603 -21.832 1.00 27.23 117 VAL A N 1
ATOM 939 C CA . VAL A 1 117 ? 2.959 15.759 -22.384 1.00 27.23 117 VAL A CA 1
ATOM 940 C C . VAL A 1 117 ? 1.944 15.086 -21.439 1.00 27.23 117 VAL A C 1
ATOM 942 O O . VAL A 1 117 ? 1.970 13.883 -21.211 1.00 27.23 117 VAL A O 1
ATOM 945 N N . SER A 1 118 ? 1.032 15.922 -20.936 1.00 30.88 118 SER A N 1
ATOM 946 C CA . SER A 1 118 ? -0.360 15.696 -20.515 1.00 30.88 118 SER A CA 1
ATOM 947 C C . SER A 1 118 ? -0.812 14.339 -19.950 1.00 30.88 118 SER A C 1
ATOM 949 O O . SER A 1 118 ? -1.129 13.417 -20.696 1.00 30.88 118 SER A O 1
ATOM 951 N N . ALA A 1 119 ? -1.133 14.339 -18.651 1.00 28.00 119 ALA A N 1
ATOM 952 C CA . ALA A 1 119 ? -2.479 13.994 -18.183 1.00 28.00 119 ALA A CA 1
ATOM 953 C C . ALA A 1 119 ? -2.784 14.694 -16.845 1.00 28.00 119 ALA A C 1
ATOM 955 O O . ALA A 1 119 ? -1.969 14.736 -15.932 1.00 28.00 119 ALA A O 1
ATOM 956 N N . ASP A 1 120 ? -3.976 15.268 -16.809 1.00 32.41 120 ASP A N 1
ATOM 957 C CA . ASP A 1 120 ? -4.626 16.071 -15.778 1.00 32.41 120 ASP A CA 1
ATOM 958 C C . ASP A 1 120 ? -4.593 15.446 -14.362 1.00 32.41 120 ASP A C 1
ATOM 960 O O . ASP A 1 120 ? -4.918 14.268 -14.201 1.00 32.41 120 ASP A O 1
ATOM 964 N N . GLY A 1 121 ? -4.273 16.243 -13.327 1.00 34.44 121 GLY A N 1
ATOM 965 C CA . GLY A 1 121 ? -4.665 15.923 -11.943 1.00 34.44 121 GLY A CA 1
ATOM 966 C C . GLY A 1 121 ? -3.590 15.782 -10.853 1.00 34.44 121 GLY A C 1
ATOM 967 O O . GLY A 1 121 ? -3.641 14.822 -10.092 1.00 34.44 121 GLY A O 1
ATOM 968 N N . GLY A 1 122 ? -2.716 16.781 -10.674 1.00 34.75 122 GLY A N 1
ATOM 969 C CA . GLY A 1 122 ? -2.099 17.097 -9.372 1.00 34.75 122 GLY A CA 1
ATOM 970 C C . GLY A 1 122 ? -0.641 16.670 -9.195 1.00 34.75 122 GLY A C 1
ATOM 971 O O . GLY A 1 122 ? -0.360 15.557 -8.776 1.00 34.75 122 GLY A O 1
ATOM 972 N N . ASP A 1 123 ? 0.291 17.601 -9.412 1.00 35.28 123 ASP A N 1
ATOM 973 C CA . ASP A 1 123 ? 1.725 17.281 -9.360 1.00 35.28 123 ASP A CA 1
ATOM 974 C C . ASP A 1 123 ? 2.232 17.044 -7.923 1.00 35.28 123 ASP A C 1
ATOM 976 O O . ASP A 1 123 ? 2.423 17.969 -7.124 1.00 35.28 123 ASP A O 1
ATOM 980 N N . TYR A 1 124 ? 2.442 15.771 -7.599 1.00 46.41 124 TYR A N 1
ATOM 981 C CA . TYR A 1 124 ? 3.390 15.267 -6.611 1.00 46.41 124 TYR A CA 1
ATOM 982 C C . TYR A 1 124 ? 4.214 14.192 -7.321 1.00 46.41 124 TYR A C 1
ATOM 984 O O . TYR A 1 124 ? 3.651 13.262 -7.892 1.00 46.41 124 TYR A O 1
ATOM 992 N N . GLU A 1 125 ? 5.541 14.324 -7.336 1.00 47.06 125 GLU A N 1
ATOM 993 C CA . GLU A 1 125 ? 6.395 13.303 -7.946 1.00 47.06 125 GLU A CA 1
ATOM 994 C C . GLU A 1 125 ? 6.358 12.043 -7.077 1.00 47.06 125 GLU A C 1
ATOM 996 O O . GLU A 1 125 ? 6.842 12.027 -5.942 1.00 47.06 125 GLU A O 1
ATOM 1001 N N . LEU A 1 126 ? 5.728 10.994 -7.602 1.00 52.44 126 LEU A N 1
ATOM 1002 C CA . LEU A 1 126 ? 5.826 9.654 -7.048 1.00 52.44 126 LEU A CA 1
ATOM 1003 C C . LEU A 1 126 ? 7.232 9.139 -7.358 1.00 52.44 126 LEU A C 1
ATOM 1005 O O . LEU A 1 126 ? 7.545 8.862 -8.513 1.00 52.44 126 LEU A O 1
ATOM 1009 N N . ASP A 1 127 ? 8.082 9.017 -6.340 1.00 67.94 127 ASP A N 1
ATOM 1010 C CA . ASP A 1 127 ? 9.257 8.162 -6.484 1.00 67.94 127 ASP A CA 1
ATOM 1011 C C . ASP A 1 127 ? 8.826 6.685 -6.562 1.00 67.94 127 ASP A C 1
ATOM 1013 O O . ASP A 1 127 ? 7.679 6.340 -6.266 1.00 67.94 127 ASP A O 1
ATOM 1017 N N . ASP A 1 128 ? 9.744 5.790 -6.937 1.00 73.19 128 ASP A N 1
ATOM 1018 C CA . ASP A 1 128 ? 9.448 4.358 -7.126 1.00 73.19 128 ASP A CA 1
ATOM 1019 C C . ASP A 1 128 ? 8.891 3.654 -5.869 1.00 73.19 128 ASP A C 1
ATOM 1021 O O . ASP A 1 128 ? 8.455 2.504 -5.936 1.00 73.19 128 ASP A O 1
ATOM 1025 N N . ASN A 1 129 ? 8.914 4.317 -4.707 1.00 84.94 129 ASN A N 1
ATOM 1026 C CA . ASN A 1 129 ? 8.402 3.792 -3.446 1.00 84.94 129 ASN A CA 1
ATOM 1027 C C . ASN A 1 129 ? 7.145 4.512 -2.952 1.00 84.94 129 ASN A C 1
ATOM 1029 O O . ASN A 1 129 ? 6.706 4.243 -1.827 1.00 84.94 129 ASN A O 1
ATOM 1033 N N . THR A 1 130 ? 6.565 5.401 -3.758 1.00 86.19 130 THR A N 1
ATOM 1034 C CA . THR A 1 130 ? 5.336 6.120 -3.435 1.00 86.19 130 THR A CA 1
ATOM 1035 C C . THR A 1 130 ? 4.184 5.630 -4.313 1.00 86.19 130 THR A C 1
ATOM 1037 O O . THR A 1 130 ? 4.284 5.536 -5.532 1.00 86.19 130 THR A O 1
ATOM 1040 N N . PHE A 1 131 ? 3.050 5.324 -3.686 1.00 88.25 131 PHE A N 1
ATOM 1041 C CA . PHE A 1 131 ? 1.870 4.757 -4.325 1.00 88.25 131 PHE A CA 1
ATOM 1042 C C . PHE A 1 131 ? 0.627 5.565 -3.959 1.00 88.25 131 PHE A C 1
ATOM 1044 O O . PHE A 1 131 ? 0.260 5.651 -2.785 1.00 88.25 131 PHE A O 1
ATOM 1051 N N . ASP A 1 132 ? -0.045 6.125 -4.960 1.00 87.81 132 ASP A N 1
ATOM 1052 C CA . ASP A 1 132 ? -1.256 6.915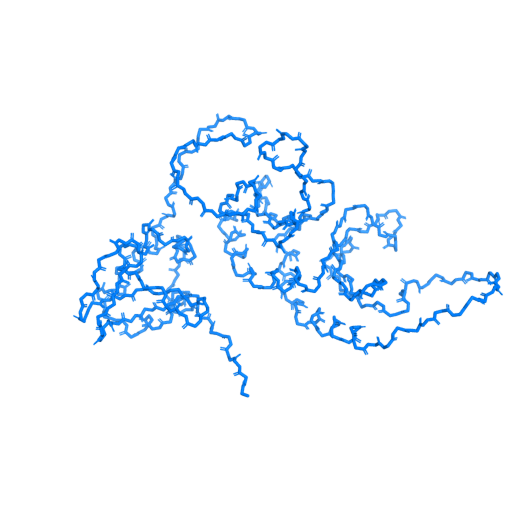 -4.751 1.00 87.81 132 ASP A CA 1
ATOM 1053 C C . ASP A 1 132 ? -2.478 6.054 -4.373 1.00 87.81 132 ASP A C 1
ATOM 1055 O O . ASP A 1 132 ? -2.791 5.045 -5.022 1.00 87.81 132 ASP A O 1
ATOM 1059 N N . LEU A 1 133 ? -3.189 6.482 -3.324 1.00 83.50 133 LEU A N 1
ATOM 1060 C CA . LEU A 1 133 ? -4.450 5.904 -2.861 1.00 83.50 133 LEU A CA 1
ATOM 1061 C C . LEU A 1 133 ? -5.685 6.711 -3.262 1.00 83.50 133 LEU A C 1
ATOM 1063 O O . LEU A 1 133 ? -6.777 6.195 -3.020 1.00 83.50 133 LEU A O 1
ATOM 1067 N N . THR A 1 134 ? -5.535 7.885 -3.890 1.00 84.12 134 THR A N 1
ATOM 1068 C CA . THR A 1 134 ? -6.531 8.943 -4.184 1.00 84.12 134 THR A CA 1
ATOM 1069 C C . THR A 1 134 ? -6.637 10.046 -3.127 1.00 84.12 134 THR A C 1
ATOM 1071 O O . THR A 1 134 ? -6.412 9.821 -1.936 1.00 84.12 134 THR A O 1
ATOM 1074 N N . ASN A 1 135 ? -7.056 11.241 -3.571 1.00 84.06 135 ASN A N 1
ATOM 1075 C CA . ASN A 1 135 ? -7.284 12.436 -2.745 1.00 84.06 135 ASN A CA 1
ATOM 1076 C C . ASN A 1 135 ? -6.061 12.835 -1.910 1.00 84.06 135 ASN A C 1
ATOM 1078 O O . ASN A 1 135 ? -6.188 13.120 -0.722 1.00 84.06 135 ASN A O 1
ATOM 1082 N N . LEU A 1 136 ? -4.877 12.829 -2.535 1.00 86.69 136 LEU A N 1
ATOM 1083 C CA . LEU A 1 136 ? -3.603 13.156 -1.890 1.00 86.69 136 LEU A CA 1
ATOM 1084 C C . LEU A 1 136 ? -3.272 12.246 -0.695 1.00 86.69 136 LEU A C 1
ATOM 1086 O O . LEU A 1 136 ? -2.495 12.625 0.175 1.00 86.69 136 LEU A O 1
ATOM 1090 N N . ILE A 1 137 ? -3.832 11.037 -0.633 1.00 91.12 137 ILE A N 1
ATOM 1091 C CA . ILE A 1 137 ? -3.391 10.019 0.317 1.00 91.12 137 ILE A CA 1
ATOM 1092 C C . ILE A 1 137 ? -2.455 9.064 -0.408 1.00 91.12 137 ILE A C 1
ATOM 1094 O O . ILE A 1 137 ? -2.839 8.461 -1.403 1.00 91.12 137 ILE A O 1
ATOM 1098 N N . CYS A 1 138 ? -1.251 8.870 0.124 1.00 91.00 138 CYS A N 1
ATOM 1099 C CA . CYS A 1 138 ? -0.243 8.003 -0.480 1.00 91.00 138 CYS A CA 1
ATOM 1100 C C . CYS A 1 138 ? 0.275 6.961 0.514 1.00 91.00 138 CYS A C 1
ATOM 1102 O O . CYS A 1 138 ? 0.339 7.204 1.724 1.00 91.00 138 CYS A O 1
ATOM 1104 N N . ILE A 1 139 ? 0.702 5.814 -0.013 1.00 95.19 139 ILE A N 1
ATOM 1105 C CA . ILE A 1 139 ? 1.621 4.897 0.663 1.00 95.19 139 ILE A CA 1
ATOM 1106 C C . ILE A 1 139 ? 3.040 5.259 0.234 1.00 95.19 139 ILE A C 1
ATOM 1108 O O . ILE A 1 139 ? 3.292 5.371 -0.954 1.00 95.19 139 ILE A O 1
ATOM 1112 N N . HIS A 1 140 ? 3.971 5.398 1.166 1.00 93.69 140 HIS A N 1
ATOM 1113 C CA . HIS A 1 140 ? 5.386 5.615 0.890 1.00 93.69 140 HIS A CA 1
ATOM 1114 C C . HIS A 1 140 ? 6.227 4.616 1.684 1.00 93.69 140 HIS A C 1
ATOM 1116 O O . HIS A 1 140 ? 6.077 4.512 2.907 1.00 93.69 140 HIS A O 1
ATOM 1122 N N . VAL A 1 141 ? 7.100 3.876 1.005 1.00 92.75 141 VAL A N 1
ATOM 1123 C CA . VAL A 1 141 ? 8.015 2.920 1.638 1.00 92.75 141 VAL A CA 1
ATOM 1124 C C . VAL A 1 141 ? 9.398 3.538 1.744 1.00 92.75 141 VAL A C 1
ATOM 1126 O O . VAL A 1 141 ? 9.982 3.958 0.753 1.00 92.75 141 VAL A O 1
ATOM 1129 N N . PHE A 1 142 ? 9.949 3.581 2.951 1.00 90.19 142 PHE A N 1
ATOM 1130 C CA . PHE A 1 142 ? 11.249 4.200 3.177 1.00 90.19 142 PHE A CA 1
ATOM 1131 C C . PHE A 1 142 ? 12.049 3.460 4.240 1.00 90.19 142 PHE A C 1
ATOM 1133 O O . PHE A 1 142 ? 11.503 2.789 5.118 1.00 90.19 142 PHE A O 1
ATOM 1140 N N . ARG A 1 143 ? 13.371 3.609 4.164 1.00 86.44 143 ARG A N 1
ATOM 1141 C CA . ARG A 1 143 ? 14.301 3.165 5.200 1.00 86.44 143 ARG A CA 1
ATOM 1142 C C . ARG A 1 143 ? 14.619 4.337 6.120 1.00 86.44 143 ARG A C 1
ATOM 1144 O O . ARG A 1 143 ? 14.915 5.433 5.651 1.00 86.44 143 ARG A O 1
ATOM 1151 N N . HIS A 1 144 ? 14.601 4.090 7.421 1.00 82.50 144 HIS A N 1
ATOM 1152 C CA . HIS A 1 144 ? 15.129 5.012 8.416 1.00 82.50 144 HIS A CA 1
ATOM 1153 C C . HIS A 1 144 ? 15.980 4.220 9.405 1.00 82.50 144 HIS A C 1
ATOM 1155 O O . HIS A 1 144 ? 15.495 3.294 10.054 1.00 82.50 144 HIS A O 1
ATOM 1161 N N . ASN A 1 145 ? 17.261 4.579 9.503 1.00 85.62 145 ASN A N 1
ATOM 1162 C CA . ASN A 1 145 ? 18.289 3.762 10.147 1.00 85.62 145 ASN A CA 1
ATOM 1163 C C . ASN A 1 145 ? 18.348 2.353 9.522 1.00 85.62 145 ASN A C 1
ATOM 1165 O O . ASN A 1 145 ? 18.499 2.230 8.307 1.00 85.62 145 ASN A O 1
ATOM 1169 N N . LEU A 1 146 ? 18.235 1.305 10.341 1.00 82.88 146 LEU A N 1
ATOM 1170 C CA . LEU A 1 146 ? 18.249 -0.098 9.912 1.00 82.88 146 LEU A CA 1
ATOM 1171 C C . LEU A 1 146 ? 16.848 -0.651 9.614 1.00 82.88 146 LEU A C 1
ATOM 1173 O O . LEU A 1 146 ? 16.719 -1.790 9.173 1.00 82.88 146 LEU A O 1
ATOM 1177 N N . ASP A 1 147 ? 15.803 0.141 9.848 1.00 81.25 147 ASP A N 1
ATOM 1178 C CA . ASP A 1 147 ? 14.423 -0.313 9.760 1.00 81.25 147 ASP A CA 1
ATOM 1179 C C . ASP A 1 147 ? 13.736 0.193 8.489 1.00 81.25 147 ASP A C 1
ATOM 1181 O O . ASP A 1 147 ? 13.955 1.316 8.021 1.00 81.25 147 ASP A O 1
ATOM 1185 N N . VAL A 1 148 ? 12.853 -0.648 7.950 1.00 86.50 148 VAL A N 1
ATOM 1186 C CA . VAL A 1 148 ? 11.979 -0.315 6.822 1.00 86.50 148 VAL A CA 1
ATOM 1187 C C . VAL A 1 148 ? 10.571 -0.051 7.312 1.00 86.50 148 VAL A C 1
ATOM 1189 O O . VAL A 1 148 ? 9.996 -0.822 8.095 1.00 86.50 148 VAL A O 1
ATOM 1192 N N . TYR A 1 149 ? 10.002 1.024 6.785 1.00 92.56 149 TYR A N 1
ATOM 1193 C CA . TYR A 1 149 ? 8.690 1.504 7.143 1.00 92.56 149 TYR A CA 1
ATOM 1194 C C . TYR A 1 149 ? 7.791 1.667 5.925 1.00 92.56 149 TYR A C 1
ATOM 1196 O O . TYR A 1 149 ? 8.236 2.036 4.842 1.00 92.56 149 TYR A O 1
ATOM 1204 N N . VAL A 1 150 ? 6.501 1.441 6.149 1.00 96.94 150 VAL A N 1
ATOM 1205 C CA . VAL A 1 150 ? 5.411 1.743 5.224 1.00 96.94 150 VAL A CA 1
ATOM 1206 C C . VAL A 1 150 ? 4.584 2.865 5.843 1.00 96.94 150 VAL A C 1
ATOM 1208 O O . VAL A 1 150 ? 3.882 2.657 6.835 1.00 96.94 150 VAL A O 1
ATOM 1211 N N . SER A 1 151 ? 4.691 4.071 5.293 1.00 96.38 151 SER A N 1
ATOM 1212 C CA . SER A 1 151 ? 3.888 5.226 5.695 1.00 96.38 151 SER A CA 1
ATOM 1213 C C . SER A 1 151 ? 2.639 5.319 4.840 1.00 96.38 151 SER A C 1
ATOM 1215 O O . SER A 1 151 ? 2.748 5.341 3.628 1.00 96.38 151 SER A O 1
ATOM 1217 N N . ILE A 1 152 ? 1.470 5.451 5.457 1.00 97.12 152 ILE A N 1
ATOM 1218 C CA . ILE A 1 152 ? 0.215 5.806 4.787 1.00 97.12 152 ILE A CA 1
ATOM 1219 C C . ILE A 1 152 ? -0.152 7.204 5.280 1.00 97.12 152 ILE A C 1
ATOM 1221 O O . ILE A 1 152 ? -0.330 7.389 6.487 1.00 97.12 152 ILE A O 1
ATOM 1225 N N . ARG A 1 153 ? -0.185 8.203 4.396 1.00 94.31 153 ARG A N 1
ATOM 1226 C CA . ARG A 1 153 ? -0.212 9.616 4.799 1.00 94.31 153 ARG A CA 1
ATOM 1227 C C . ARG A 1 153 ? -1.026 10.480 3.852 1.00 94.31 153 ARG A C 1
ATOM 1229 O O . ARG A 1 153 ? -0.968 10.286 2.645 1.00 94.31 153 ARG A O 1
ATOM 1236 N N . GLU A 1 154 ? -1.735 11.445 4.426 1.00 92.25 154 GLU A N 1
ATOM 1237 C CA . GL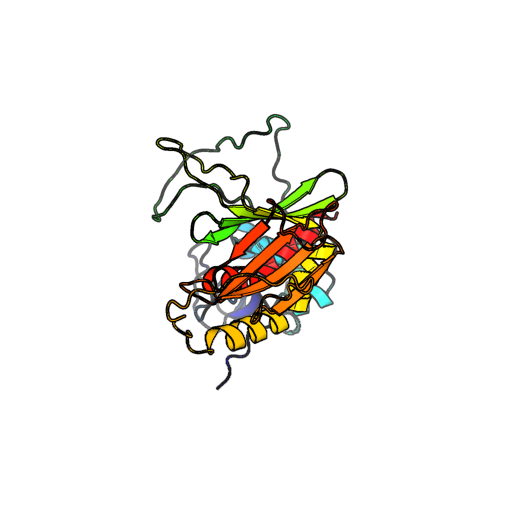U A 1 154 ? -2.405 12.511 3.687 1.00 92.25 154 GLU A CA 1
ATOM 1238 C C . GLU A 1 154 ? -1.417 13.637 3.371 1.00 92.25 154 GLU A C 1
ATOM 1240 O O . GLU A 1 154 ? -0.594 14.025 4.209 1.00 92.25 154 GLU A O 1
ATOM 1245 N N . TYR A 1 155 ? -1.530 14.181 2.171 1.00 89.38 155 TYR A N 1
ATOM 1246 C CA . TYR A 1 155 ? -0.780 15.305 1.649 1.00 89.38 155 TYR A CA 1
ATOM 1247 C C . TYR A 1 155 ? -1.745 16.439 1.307 1.00 89.38 155 TYR A C 1
ATOM 1249 O O . TYR A 1 155 ? -2.931 16.238 1.077 1.00 89.38 155 TYR A O 1
ATOM 1257 N N . PHE A 1 156 ? -1.223 17.656 1.260 1.00 84.81 156 PHE A N 1
ATOM 1258 C CA . PHE A 1 156 ? -1.962 18.829 0.814 1.00 84.81 156 PHE A CA 1
ATOM 1259 C C . PHE A 1 156 ? -1.089 19.642 -0.134 1.00 84.81 156 PHE A C 1
ATOM 1261 O O . PHE A 1 156 ? 0.133 19.672 0.019 1.00 84.81 156 PHE A O 1
ATOM 1268 N N . LYS A 1 157 ? -1.699 20.322 -1.105 1.00 84.94 157 LYS A N 1
ATOM 1269 C CA . LYS A 1 157 ? -0.996 21.237 -2.011 1.00 84.94 157 LYS A CA 1
ATOM 1270 C C . LYS A 1 157 ? -1.236 22.673 -1.533 1.00 84.94 157 LYS A C 1
ATOM 1272 O O . LYS A 1 157 ? -2.360 23.156 -1.656 1.00 84.94 157 LYS A O 1
ATOM 1277 N N . PRO A 1 158 ? -0.237 23.352 -0.932 1.00 83.50 158 PRO A N 1
ATOM 1278 C CA . PRO A 1 158 ? -0.380 24.764 -0.596 1.00 83.50 158 PRO A CA 1
ATOM 1279 C C . PRO A 1 158 ? -0.705 25.590 -1.847 1.00 83.50 158 PRO A C 1
ATOM 1281 O O . PRO A 1 158 ? -0.234 25.269 -2.938 1.00 83.50 158 PRO A O 1
ATOM 1284 N N . SER A 1 159 ? -1.474 26.669 -1.689 1.00 85.50 159 SER A N 1
ATOM 1285 C CA . SER A 1 159 ? -1.784 27.571 -2.804 1.00 85.50 159 SER A CA 1
ATOM 1286 C C . SER A 1 159 ? -0.497 28.100 -3.446 1.00 85.50 159 SER A C 1
ATOM 1288 O O . SER A 1 159 ? 0.412 28.540 -2.742 1.00 85.50 159 SER A O 1
ATOM 1290 N N . GLY A 1 160 ? -0.407 28.003 -4.774 1.00 80.12 160 GLY A N 1
ATOM 1291 C CA . GLY A 1 160 ? 0.772 28.409 -5.544 1.00 80.12 160 GLY A CA 1
ATOM 1292 C C . GLY A 1 160 ? 2.001 27.503 -5.395 1.00 80.12 160 GLY A C 1
ATOM 1293 O O . GLY A 1 160 ? 3.031 27.792 -5.997 1.00 80.12 160 GLY A O 1
ATOM 1294 N N . ALA A 1 161 ? 1.934 26.413 -4.622 1.00 74.38 161 ALA A N 1
ATOM 1295 C CA . ALA A 1 161 ? 3.037 25.463 -4.530 1.00 74.38 161 ALA A CA 1
ATOM 1296 C C . ALA A 1 161 ? 3.003 24.468 -5.694 1.00 74.38 161 ALA A C 1
ATOM 1298 O O . ALA A 1 161 ? 1.959 23.895 -6.002 1.00 74.38 161 ALA A O 1
ATOM 1299 N N . ALA A 1 162 ? 4.169 24.204 -6.286 1.00 76.12 162 ALA A N 1
ATOM 1300 C CA . ALA A 1 162 ? 4.318 23.179 -7.316 1.00 76.12 162 ALA A CA 1
ATOM 1301 C C . ALA A 1 162 ? 4.144 21.756 -6.753 1.00 76.12 162 ALA A C 1
ATOM 1303 O O . ALA A 1 162 ? 3.589 20.903 -7.433 1.00 76.12 162 ALA A O 1
ATOM 1304 N N . VAL A 1 163 ? 4.547 21.526 -5.496 1.00 72.94 163 VAL A N 1
ATOM 1305 C CA . VAL A 1 163 ? 4.645 20.191 -4.879 1.00 72.94 163 VAL A CA 1
ATOM 1306 C C . VAL A 1 163 ? 3.758 20.081 -3.636 1.00 72.94 163 VAL A C 1
ATOM 1308 O O . VAL A 1 163 ? 3.717 20.991 -2.799 1.00 72.94 163 VAL A O 1
ATOM 1311 N N . ALA A 1 164 ? 3.071 18.945 -3.488 1.00 79.62 164 ALA A N 1
ATOM 1312 C CA . ALA A 1 164 ? 2.297 18.624 -2.291 1.00 79.62 164 ALA A CA 1
ATOM 1313 C C . ALA A 1 164 ? 3.196 18.330 -1.074 1.00 79.62 164 ALA A C 1
ATOM 1315 O O . ALA A 1 164 ? 4.277 17.753 -1.182 1.00 79.62 164 ALA A O 1
ATOM 1316 N N . LYS A 1 165 ? 2.734 18.703 0.121 1.00 79.06 165 LYS A N 1
ATOM 1317 C CA . LYS A 1 165 ? 3.428 18.479 1.394 1.00 79.06 165 LYS A CA 1
ATOM 1318 C C . LYS A 1 165 ? 2.669 17.483 2.253 1.00 79.06 165 LYS A C 1
ATOM 1320 O O . LYS A 1 165 ? 1.445 17.509 2.321 1.00 79.06 165 LYS A O 1
ATOM 1325 N N . ALA A 1 166 ? 3.415 16.638 2.951 1.00 86.38 166 ALA A N 1
ATOM 1326 C CA . ALA A 1 166 ? 2.876 15.709 3.930 1.00 86.38 166 ALA A CA 1
ATOM 1327 C C . ALA A 1 166 ? 2.180 16.453 5.084 1.00 86.38 166 ALA A C 1
ATOM 1329 O O . ALA A 1 166 ? 2.736 17.390 5.663 1.00 86.38 166 ALA A O 1
ATOM 1330 N N . THR A 1 167 ? 0.986 16.003 5.459 1.00 88.19 167 THR A N 1
ATOM 1331 C CA . THR A 1 167 ? 0.303 16.448 6.679 1.00 88.19 167 THR A CA 1
ATOM 1332 C C . THR A 1 167 ? 0.784 15.650 7.898 1.00 88.19 167 THR A C 1
ATOM 1334 O O . THR A 1 167 ? 1.532 14.669 7.796 1.00 88.19 167 THR A O 1
ATOM 1337 N N . LYS A 1 168 ? 0.300 16.030 9.087 1.00 88.25 168 LYS A N 1
ATOM 1338 C CA . LYS A 1 168 ? 0.451 15.220 10.307 1.00 88.25 168 LYS A CA 1
ATOM 1339 C C . LYS A 1 168 ? -0.461 13.982 10.310 1.00 88.25 168 LYS A C 1
ATOM 1341 O O . LYS A 1 168 ? -0.152 13.036 11.035 1.00 88.25 168 LYS A O 1
ATOM 1346 N N . VAL A 1 169 ? -1.510 13.954 9.483 1.00 92.62 169 VAL A N 1
ATOM 1347 C CA . VAL A 1 169 ? -2.467 12.845 9.371 1.00 92.62 169 VAL A CA 1
ATOM 1348 C C . VAL A 1 169 ? -1.831 11.706 8.586 1.00 92.62 169 VAL A C 1
ATOM 1350 O O . VAL A 1 169 ? -1.396 11.859 7.448 1.00 92.62 169 VAL A O 1
ATOM 1353 N N . GLY A 1 170 ? -1.715 10.553 9.226 1.00 94.00 170 GLY A N 1
ATOM 1354 C CA . GLY A 1 170 ? -1.009 9.413 8.674 1.00 94.00 170 GLY A CA 1
ATOM 1355 C C . GLY A 1 170 ? -0.461 8.491 9.746 1.00 94.00 170 GLY A C 1
ATOM 1356 O O . GLY A 1 170 ? -0.326 8.854 10.919 1.00 94.00 170 GLY A O 1
ATOM 1357 N N . ILE A 1 171 ? -0.070 7.300 9.316 1.00 94.88 171 ILE A N 1
ATOM 1358 C CA . ILE A 1 171 ? 0.563 6.296 10.158 1.00 94.88 171 ILE A CA 1
ATOM 1359 C C . ILE A 1 171 ? 1.790 5.719 9.469 1.00 94.88 171 ILE A C 1
ATOM 1361 O O . ILE A 1 171 ? 1.828 5.574 8.255 1.00 94.88 171 ILE A O 1
ATOM 1365 N N . CYS A 1 172 ? 2.810 5.403 10.258 1.00 94.88 172 CYS A N 1
ATOM 1366 C CA . CYS A 1 172 ? 4.053 4.817 9.783 1.00 94.88 172 CYS A CA 1
ATOM 1367 C C . CYS A 1 172 ? 4.218 3.442 10.421 1.00 94.88 172 CYS A C 1
ATOM 1369 O O . CYS A 1 172 ? 4.401 3.354 11.635 1.00 94.88 172 CYS A O 1
ATOM 1371 N N . LEU A 1 173 ? 4.104 2.380 9.629 1.00 93.38 173 LEU A N 1
ATOM 1372 C CA . LEU A 1 173 ? 4.114 0.987 10.067 1.00 93.38 173 LEU A CA 1
ATOM 1373 C C . LEU A 1 173 ? 5.488 0.365 9.831 1.00 93.38 173 LEU A C 1
ATOM 1375 O O . LEU A 1 173 ? 6.092 0.593 8.793 1.00 93.38 173 LEU A O 1
ATOM 1379 N N . THR A 1 174 ? 5.969 -0.467 10.753 1.00 90.00 174 THR A N 1
ATOM 1380 C CA . THR A 1 174 ? 7.136 -1.318 10.468 1.00 90.00 174 THR A CA 1
ATOM 1381 C C . THR A 1 174 ? 6.775 -2.384 9.432 1.00 90.00 174 THR A C 1
ATOM 1383 O O . THR A 1 174 ? 5.603 -2.755 9.316 1.00 90.00 174 THR A O 1
ATOM 1386 N N . ALA A 1 175 ? 7.765 -2.970 8.752 1.00 88.19 175 ALA A N 1
ATOM 1387 C CA . ALA A 1 175 ? 7.544 -4.111 7.853 1.00 88.19 175 ALA A CA 1
ATOM 1388 C C . ALA A 1 175 ? 6.718 -5.246 8.507 1.00 88.19 175 ALA A C 1
ATOM 1390 O O . ALA A 1 175 ? 5.789 -5.790 7.906 1.00 88.19 175 ALA A O 1
ATOM 1391 N N . LYS A 1 176 ? 6.980 -5.551 9.789 1.00 84.94 176 LYS A N 1
ATOM 1392 C CA . LYS A 1 176 ? 6.212 -6.545 10.566 1.00 84.94 176 LYS A CA 1
ATOM 1393 C C . LYS A 1 176 ? 4.744 -6.144 10.742 1.00 84.94 176 LYS A C 1
ATOM 1395 O O . LYS A 1 176 ? 3.861 -6.997 10.675 1.00 84.94 176 LYS A O 1
ATOM 1400 N N . GLN A 1 177 ? 4.467 -4.866 10.995 1.00 87.19 177 GLN A N 1
ATOM 1401 C CA . GLN A 1 177 ? 3.099 -4.366 11.151 1.00 87.19 177 GLN A CA 1
ATOM 1402 C C . GLN A 1 177 ? 2.367 -4.308 9.811 1.00 87.19 177 GLN A C 1
ATOM 1404 O O . GLN A 1 177 ? 1.217 -4.731 9.749 1.00 87.19 177 GLN A O 1
ATOM 1409 N N . TRP A 1 178 ? 3.036 -3.878 8.741 1.00 96.81 178 TRP A N 1
ATOM 1410 C CA . TRP A 1 178 ? 2.497 -3.921 7.383 1.00 96.81 178 TRP A CA 1
ATOM 1411 C C . TRP A 1 178 ? 2.104 -5.346 6.964 1.00 96.81 178 TRP A C 1
ATOM 1413 O O . TRP A 1 178 ? 0.996 -5.575 6.481 1.00 96.81 178 TRP A O 1
ATOM 1423 N N . ASN A 1 179 ? 2.945 -6.341 7.259 1.00 91.19 179 ASN A N 1
ATOM 1424 C CA . ASN A 1 179 ? 2.617 -7.744 7.004 1.00 91.19 179 ASN A CA 1
ATOM 1425 C C . ASN A 1 179 ? 1.334 -8.183 7.741 1.00 91.19 179 ASN A C 1
ATOM 1427 O O . ASN A 1 179 ? 0.490 -8.878 7.171 1.00 91.19 179 ASN A O 1
ATOM 1431 N N . LYS A 1 180 ? 1.125 -7.724 8.984 1.00 85.88 180 LYS A N 1
ATOM 1432 C CA . LYS A 1 180 ? -0.128 -7.976 9.713 1.00 85.88 180 LYS A CA 1
ATOM 1433 C C . LYS A 1 180 ? -1.338 -7.331 9.033 1.00 85.88 180 LYS A C 1
ATOM 1435 O O . LYS A 1 180 ? -2.380 -7.981 8.993 1.00 85.88 180 LYS A O 1
ATOM 1440 N N . VAL A 1 181 ? -1.212 -6.125 8.467 1.00 95.44 181 VAL A N 1
ATOM 1441 C CA . VAL A 1 181 ? -2.273 -5.518 7.634 1.00 95.44 181 VAL A CA 1
ATOM 1442 C C . VAL A 1 181 ? -2.605 -6.450 6.464 1.00 95.44 181 VAL A C 1
ATOM 1444 O O . VAL A 1 181 ? -3.758 -6.841 6.290 1.00 95.44 181 VAL A O 1
ATOM 1447 N N . CYS A 1 182 ? -1.582 -6.899 5.731 1.00 94.88 182 CYS A N 1
ATOM 1448 C CA . CYS A 1 182 ? -1.738 -7.784 4.576 1.00 94.88 182 CYS A CA 1
ATOM 1449 C C . CYS A 1 182 ? -2.423 -9.110 4.938 1.00 94.88 182 CYS A C 1
ATOM 1451 O O . CYS A 1 182 ? -3.341 -9.545 4.242 1.00 94.88 182 CYS A O 1
ATOM 1453 N N . ARG A 1 183 ? -2.020 -9.754 6.041 1.00 85.69 183 ARG A N 1
ATOM 1454 C CA . ARG A 1 183 ? -2.614 -11.019 6.516 1.00 85.69 183 ARG A CA 1
ATOM 1455 C C . ARG A 1 183 ? -4.069 -10.867 6.951 1.00 85.69 183 ARG A C 1
ATOM 1457 O O . ARG A 1 183 ? -4.846 -11.805 6.816 1.00 85.69 183 ARG A O 1
ATOM 1464 N N . LYS A 1 184 ? -4.445 -9.696 7.462 1.00 89.19 184 LYS A N 1
ATOM 1465 C CA . LYS A 1 184 ? -5.799 -9.426 7.960 1.00 89.19 184 LYS A CA 1
ATOM 1466 C C . LYS A 1 184 ? -6.758 -8.902 6.891 1.00 89.19 184 LYS A C 1
ATOM 1468 O O . LYS A 1 184 ? -7.938 -8.744 7.190 1.00 89.19 184 LYS A O 1
ATOM 1473 N N . ARG A 1 185 ? -6.295 -8.689 5.652 1.00 94.00 185 ARG A N 1
ATOM 1474 C CA . ARG A 1 185 ? -7.075 -8.047 4.578 1.00 94.00 185 ARG A CA 1
ATOM 1475 C C . ARG A 1 185 ? -8.466 -8.648 4.352 1.00 94.00 185 ARG A C 1
ATOM 1477 O O . ARG A 1 185 ? -9.431 -7.905 4.237 1.00 94.00 185 ARG A O 1
ATOM 1484 N N . PHE A 1 186 ? -8.589 -9.976 4.378 1.00 90.31 186 PHE A N 1
ATOM 1485 C CA . PHE A 1 186 ? -9.872 -10.659 4.180 1.00 90.31 186 PHE A CA 1
ATOM 1486 C C . PHE A 1 186 ? -10.830 -10.484 5.367 1.00 90.31 186 PHE A C 1
ATOM 1488 O O . PHE A 1 186 ? -12.039 -10.356 5.179 1.00 90.31 186 PHE A O 1
ATOM 1495 N N . GLY A 1 187 ? -10.294 -10.432 6.590 1.00 84.12 187 GLY A N 1
ATOM 1496 C CA . GLY A 1 187 ? -11.076 -10.120 7.788 1.00 84.12 187 GLY A CA 1
ATOM 1497 C C . GLY A 1 187 ? -11.585 -8.679 7.767 1.00 84.12 187 GLY A C 1
ATOM 1498 O O . GLY A 1 187 ? -12.750 -8.438 8.067 1.00 84.12 187 GLY A O 1
ATOM 1499 N N . ILE A 1 188 ? -10.740 -7.738 7.333 1.00 93.81 188 ILE A N 1
ATOM 1500 C CA . ILE A 1 188 ? -11.110 -6.325 7.161 1.00 93.81 188 ILE A CA 1
ATOM 1501 C C . ILE A 1 188 ? -12.210 -6.185 6.099 1.00 93.81 188 ILE A C 1
ATOM 1503 O O . ILE A 1 188 ? -13.202 -5.506 6.340 1.00 93.81 188 ILE A O 1
ATOM 1507 N N . ASP A 1 189 ? -12.088 -6.876 4.962 1.00 92.38 189 ASP A N 1
ATOM 1508 C CA . ASP A 1 189 ? -13.109 -6.876 3.905 1.00 92.38 189 ASP A CA 1
ATOM 1509 C C . ASP A 1 189 ? -14.452 -7.435 4.385 1.00 92.38 189 ASP A C 1
ATOM 1511 O O . ASP A 1 189 ? -15.510 -6.867 4.100 1.00 92.38 189 ASP A O 1
ATOM 1515 N N . SER A 1 190 ? -14.405 -8.527 5.149 1.00 87.25 190 SER A N 1
ATOM 1516 C CA . SER A 1 190 ? -15.597 -9.140 5.737 1.00 87.25 190 SER A CA 1
ATOM 1517 C C . SER A 1 190 ? -16.282 -8.182 6.715 1.00 87.25 190 SER A C 1
ATOM 1519 O O . SER A 1 190 ? -17.498 -8.003 6.653 1.00 87.25 190 SER A O 1
ATOM 1521 N N . ALA A 1 191 ? -15.504 -7.502 7.563 1.00 88.81 191 ALA A N 1
ATOM 1522 C CA . ALA A 1 191 ? -16.009 -6.503 8.500 1.00 88.81 191 ALA A CA 1
ATOM 1523 C C . ALA A 1 191 ? -16.595 -5.271 7.787 1.00 88.81 191 ALA A C 1
ATOM 1525 O O . ALA A 1 191 ? -17.687 -4.824 8.136 1.00 88.81 191 ALA A O 1
ATOM 1526 N N . LEU A 1 192 ? -15.921 -4.756 6.750 1.00 93.19 192 LEU A N 1
ATOM 1527 C CA . LEU A 1 192 ? -16.408 -3.635 5.936 1.00 93.19 192 LEU A CA 1
ATOM 1528 C C . LEU A 1 192 ? -17.760 -3.946 5.296 1.00 93.19 192 LEU A C 1
ATOM 1530 O O . LEU A 1 192 ? -18.645 -3.092 5.281 1.00 93.19 192 LEU A O 1
ATOM 1534 N N . LYS A 1 193 ? -17.926 -5.166 4.774 1.00 91.75 193 LYS A N 1
ATOM 1535 C CA . LYS A 1 193 ? -19.201 -5.620 4.216 1.00 91.75 193 LYS A CA 1
ATOM 1536 C C . LYS A 1 193 ? -20.275 -5.702 5.304 1.00 91.75 193 LYS A C 1
ATOM 1538 O O . LYS A 1 193 ? -21.317 -5.070 5.172 1.00 91.75 193 LYS A O 1
ATOM 1543 N N . ALA A 1 194 ? -19.986 -6.390 6.409 1.00 89.50 194 ALA A N 1
ATOM 1544 C CA . ALA A 1 194 ? -20.934 -6.574 7.507 1.00 89.50 194 ALA A CA 1
ATOM 1545 C C . ALA A 1 194 ? -21.410 -5.248 8.130 1.00 89.50 194 ALA A C 1
ATOM 1547 O O . ALA A 1 194 ? -22.571 -5.126 8.510 1.00 89.50 194 ALA A O 1
ATOM 1548 N N . ILE A 1 195 ? -20.537 -4.243 8.231 1.00 89.50 195 ILE A N 1
ATOM 1549 C CA . ILE A 1 195 ? -20.886 -2.909 8.746 1.00 89.50 195 ILE A CA 1
ATOM 1550 C C . ILE A 1 195 ? -21.581 -2.053 7.674 1.00 89.50 195 ILE A C 1
ATOM 1552 O O . ILE A 1 195 ? -22.473 -1.262 7.996 1.00 89.50 195 ILE A O 1
ATOM 1556 N N . GLY A 1 196 ? -21.205 -2.215 6.403 1.00 86.62 196 GLY A N 1
ATOM 1557 C CA . GLY A 1 196 ? -21.816 -1.534 5.259 1.00 86.62 196 GLY A CA 1
ATOM 1558 C C . GLY A 1 196 ? -23.283 -1.912 5.033 1.00 86.62 196 GLY A C 1
ATOM 1559 O O . GLY A 1 196 ? -24.092 -1.028 4.749 1.00 86.62 196 GLY A O 1
ATOM 1560 N N . ASP A 1 197 ? -23.631 -3.181 5.249 1.00 83.38 197 ASP A N 1
ATOM 1561 C CA . ASP A 1 197 ? -24.975 -3.722 5.003 1.00 83.38 197 ASP A CA 1
ATOM 1562 C C . ASP A 1 197 ? -25.977 -3.411 6.138 1.00 83.38 197 ASP A C 1
ATOM 1564 O O . ASP A 1 197 ? -27.186 -3.568 5.968 1.00 83.38 197 ASP A O 1
ATOM 1568 N N . LYS A 1 198 ? -25.511 -2.929 7.303 1.00 78.44 198 LYS A N 1
ATOM 1569 C CA . LYS A 1 198 ? -26.400 -2.550 8.414 1.00 78.44 198 LYS A CA 1
ATOM 1570 C C . LYS A 1 198 ? -27.191 -1.270 8.080 1.00 78.44 198 LYS A C 1
ATOM 1572 O O . LYS A 1 198 ? -26.575 -0.256 7.731 1.00 78.44 198 LYS A O 1
ATOM 1577 N N . PRO A 1 199 ? -28.530 -1.261 8.237 1.00 65.88 199 PRO A N 1
ATOM 1578 C CA . PRO A 1 199 ? -29.340 -0.066 8.025 1.00 65.88 199 PRO A CA 1
ATOM 1579 C C . PRO A 1 199 ? -28.977 1.018 9.047 1.00 65.88 199 PRO A C 1
ATOM 1581 O O . PRO A 1 199 ? -28.805 0.746 10.237 1.00 65.88 199 PRO A O 1
ATOM 1584 N N . THR A 1 200 ? -28.862 2.266 8.589 1.00 60.50 200 THR A N 1
ATOM 1585 C CA . THR A 1 200 ? -28.578 3.418 9.451 1.00 60.50 200 THR A CA 1
ATOM 1586 C C . THR A 1 200 ? -29.736 3.627 10.424 1.00 60.50 200 THR A C 1
ATOM 1588 O O . THR A 1 200 ? -30.778 4.163 10.042 1.00 60.50 200 THR A O 1
ATOM 1591 N N . LYS A 1 201 ? -29.574 3.223 11.690 1.00 58.06 201 LYS A N 1
ATOM 1592 C CA . LYS A 1 201 ? -30.501 3.615 12.756 1.00 58.06 201 LYS A CA 1
ATOM 1593 C C . LYS A 1 201 ? -30.404 5.137 12.919 1.00 58.06 201 LYS A C 1
ATOM 1595 O O . LYS A 1 201 ? -29.433 5.640 13.477 1.00 58.06 201 LYS A O 1
ATOM 1600 N N . LYS A 1 202 ? -31.393 5.882 12.409 1.00 45.88 202 LYS A N 1
ATOM 1601 C CA . LYS A 1 202 ? -31.588 7.297 12.760 1.00 45.88 202 LYS A CA 1
ATOM 1602 C C . LYS A 1 202 ? -31.794 7.354 14.276 1.00 45.88 202 LYS A C 1
ATOM 1604 O O . LYS A 1 202 ? -32.842 6.925 14.752 1.00 45.88 202 LYS A O 1
ATOM 1609 N N . LYS A 1 203 ? -30.805 7.838 15.036 1.00 45.88 203 LYS A N 1
ATOM 1610 C CA . LYS A 1 203 ? -30.994 8.130 16.463 1.00 45.88 203 LYS A CA 1
ATOM 1611 C C . LYS A 1 203 ? -32.041 9.242 16.572 1.00 45.88 203 LYS A C 1
ATOM 1613 O O . LYS A 1 203 ? -31.784 10.382 16.190 1.00 45.88 203 LYS A O 1
ATOM 1618 N N . ALA A 1 204 ? -33.237 8.883 17.033 1.00 40.81 204 ALA A N 1
ATOM 1619 C CA . ALA A 1 204 ? -34.216 9.844 17.509 1.00 40.81 204 ALA A CA 1
ATOM 1620 C C . ALA A 1 204 ? -33.638 10.549 18.744 1.00 40.81 204 ALA A C 1
ATOM 1622 O O . ALA A 1 204 ? -33.004 9.926 19.594 1.00 40.81 204 ALA A O 1
ATOM 1623 N N . LYS A 1 205 ? -33.822 11.866 18.794 1.00 44.19 205 LYS A N 1
ATOM 1624 C CA . LYS A 1 205 ? -33.385 12.761 19.865 1.00 44.19 205 LYS A CA 1
ATOM 1625 C C . LYS A 1 205 ? -34.086 12.356 21.170 1.00 44.19 205 LYS A C 1
ATOM 1627 O O . LYS A 1 205 ? -35.291 12.547 21.285 1.00 44.19 205 LYS A O 1
ATOM 1632 N N . GLY A 1 206 ? -33.343 11.792 22.118 1.00 32.94 206 GLY A N 1
ATOM 1633 C CA . GLY A 1 206 ? -33.834 11.412 23.443 1.00 32.94 206 GLY A CA 1
ATOM 1634 C C . GLY A 1 206 ? -32.792 11.759 24.498 1.00 32.94 206 GLY A C 1
ATOM 1635 O O . GLY A 1 206 ? -31.688 11.230 24.472 1.00 32.94 206 GLY A O 1
ATOM 1636 N N . ASN A 1 207 ? -33.151 12.705 25.358 1.00 41.22 207 ASN A N 1
ATOM 1637 C CA . ASN A 1 207 ? -32.393 13.206 26.499 1.00 41.22 207 ASN A CA 1
ATOM 1638 C C . ASN A 1 207 ? -32.394 12.144 27.611 1.00 41.22 207 ASN A C 1
ATOM 1640 O O . ASN A 1 207 ? -33.490 11.791 28.043 1.00 41.22 207 ASN A O 1
ATOM 1644 N N . THR A 1 208 ? -31.244 11.669 28.101 1.00 34.41 208 THR A N 1
ATOM 1645 C CA . THR A 1 208 ? -31.060 11.332 29.531 1.00 34.41 208 THR A CA 1
ATOM 1646 C C . THR A 1 208 ? -29.589 11.117 29.881 1.00 34.41 208 THR A C 1
ATOM 1648 O O . THR A 1 208 ? -28.836 10.518 29.115 1.00 34.41 208 THR A O 1
ATOM 1651 N N . ASP A 1 209 ? -29.240 11.652 31.045 1.00 40.94 209 ASP A N 1
ATOM 1652 C CA . ASP A 1 209 ? -27.950 11.645 31.722 1.00 40.94 209 ASP A CA 1
ATOM 1653 C C . ASP A 1 209 ? -27.471 10.259 32.195 1.00 40.94 209 ASP A C 1
ATOM 1655 O O . ASP A 1 209 ? -28.266 9.368 32.485 1.00 40.94 209 ASP A O 1
ATOM 1659 N N . GLU A 1 210 ? -26.140 10.173 32.311 1.00 45.78 210 GLU A N 1
ATOM 1660 C CA . GLU A 1 210 ? -25.309 9.319 33.178 1.00 45.78 210 GLU A CA 1
ATOM 1661 C C . GLU A 1 210 ? -25.500 7.787 33.187 1.00 45.78 210 GLU A C 1
ATOM 1663 O O . GLU A 1 210 ? -26.398 7.240 33.828 1.00 45.78 210 GLU A O 1
ATOM 1668 N N . LYS A 1 211 ? -24.483 7.079 32.664 1.00 34.72 211 LYS A N 1
ATOM 1669 C CA . LYS A 1 211 ? -23.712 6.110 33.469 1.00 34.72 211 LYS A CA 1
ATOM 1670 C C . LYS A 1 211 ? -22.395 5.697 32.808 1.00 34.72 211 LYS A C 1
ATOM 1672 O O . LYS A 1 211 ? -22.381 5.284 31.653 1.00 34.72 211 LYS A O 1
ATOM 1677 N N . ASP A 1 212 ? -21.331 5.779 33.605 1.00 40.69 212 ASP A N 1
ATOM 1678 C CA . ASP A 1 212 ? -20.045 5.101 33.432 1.00 40.69 212 ASP A CA 1
ATOM 1679 C C . ASP A 1 212 ? -20.234 3.608 33.129 1.00 40.69 212 ASP A C 1
ATOM 1681 O O . ASP A 1 212 ? -20.849 2.874 33.911 1.00 40.69 212 ASP A O 1
ATOM 1685 N N . SER A 1 213 ? -19.626 3.152 32.036 1.00 32.16 213 SER A N 1
ATOM 1686 C CA . SER A 1 213 ? -19.213 1.762 31.859 1.00 32.16 213 SER A CA 1
ATOM 1687 C C . SER A 1 213 ? -17.978 1.715 30.958 1.00 32.16 213 SER A C 1
ATOM 1689 O O . SER A 1 213 ? -18.067 1.968 29.759 1.00 32.16 213 SER A O 1
ATOM 1691 N N . ASP A 1 214 ? -16.840 1.405 31.581 1.00 37.50 214 ASP A N 1
ATOM 1692 C CA . ASP A 1 214 ? -15.505 1.180 31.013 1.00 37.50 214 ASP A CA 1
ATOM 1693 C C . ASP A 1 214 ? -15.438 -0.108 30.157 1.00 37.50 214 ASP A C 1
ATOM 1695 O O . ASP A 1 214 ? -14.727 -1.049 30.490 1.00 37.50 214 ASP A O 1
ATOM 1699 N N . ASP A 1 215 ? -16.163 -0.152 29.039 1.00 38.19 215 ASP A N 1
ATOM 1700 C CA . ASP A 1 215 ? -15.978 -1.148 27.969 1.00 38.19 215 ASP A CA 1
ATOM 1701 C C . ASP A 1 215 ? -16.357 -0.513 26.615 1.00 38.19 215 ASP A C 1
ATOM 1703 O O . ASP A 1 215 ? -17.353 -0.858 25.981 1.00 38.19 215 ASP A O 1
ATOM 1707 N N . ASP A 1 216 ? -15.562 0.460 26.159 1.00 39.88 216 ASP A N 1
ATOM 1708 C CA . ASP A 1 216 ? -15.741 1.105 24.848 1.00 39.88 216 ASP A CA 1
ATOM 1709 C C . ASP A 1 216 ? -15.190 0.229 23.699 1.00 39.88 216 ASP A C 1
ATOM 1711 O O . ASP A 1 216 ? -14.316 0.630 22.925 1.00 39.88 216 ASP A O 1
ATOM 1715 N N . ASP A 1 217 ? -15.734 -0.980 23.549 1.00 45.31 217 ASP A N 1
ATOM 1716 C CA . ASP A 1 217 ? -15.973 -1.532 22.215 1.00 45.31 217 ASP A CA 1
ATOM 1717 C C . ASP A 1 217 ? -17.241 -0.837 21.693 1.00 45.31 217 ASP A C 1
ATOM 1719 O O . ASP A 1 217 ? -18.351 -1.348 21.846 1.00 45.31 217 ASP A O 1
ATOM 1723 N N . GLU A 1 218 ? -17.086 0.372 21.127 1.00 51.41 218 GLU A N 1
ATOM 1724 C CA . GLU A 1 218 ? -18.193 1.152 20.552 1.00 51.41 218 GLU A CA 1
ATOM 1725 C C . GLU A 1 218 ? -19.118 0.234 19.739 1.00 51.41 218 GLU A C 1
ATOM 1727 O O . GLU A 1 218 ? -18.705 -0.378 18.746 1.00 51.41 218 GLU A O 1
ATOM 1732 N N . GLU A 1 219 ? -20.372 0.129 20.181 1.00 55.62 219 GLU A N 1
ATOM 1733 C CA . GLU A 1 219 ? -21.379 -0.795 19.669 1.00 55.62 219 GLU A CA 1
ATOM 1734 C C . GLU A 1 219 ? -21.461 -0.720 18.127 1.00 55.62 219 GLU A C 1
ATOM 1736 O O . GLU A 1 219 ? -22.047 0.193 17.542 1.00 55.62 219 GLU A O 1
ATOM 1741 N N . GLY A 1 220 ? -20.833 -1.682 17.435 1.00 73.50 220 GLY A N 1
ATOM 1742 C CA . GLY A 1 220 ? -20.784 -1.737 15.968 1.00 73.50 220 GLY A CA 1
ATOM 1743 C C . GLY A 1 220 ? -19.418 -1.531 15.302 1.00 73.50 220 GLY A C 1
ATOM 1744 O O . GLY A 1 220 ? -19.380 -1.499 14.068 1.00 73.50 220 GLY A O 1
ATOM 1745 N N . GLN A 1 221 ? -18.320 -1.448 16.057 1.00 83.56 221 GLN A N 1
ATOM 1746 C CA . GLN A 1 221 ? -16.951 -1.483 15.533 1.00 83.56 221 GLN A CA 1
ATOM 1747 C C . GLN A 1 221 ? -16.368 -2.915 15.525 1.00 83.56 221 GLN A C 1
ATOM 1749 O O . GLN A 1 221 ? -16.679 -3.736 16.381 1.00 83.56 221 GLN A O 1
ATOM 1754 N N . VAL A 1 222 ? -15.511 -3.232 14.547 1.00 83.88 222 VAL A N 1
ATOM 1755 C CA . VAL A 1 222 ? -14.681 -4.454 14.528 1.00 83.88 222 VAL A CA 1
ATOM 1756 C C . VAL A 1 222 ? -13.212 -4.059 14.599 1.00 83.88 222 VAL A C 1
ATOM 1758 O O . VAL A 1 222 ? -12.759 -3.241 13.798 1.00 83.88 222 VAL A O 1
ATOM 1761 N N . VAL A 1 223 ? -12.454 -4.659 15.519 1.00 81.75 223 VAL A N 1
ATOM 1762 C CA . VAL A 1 223 ? -11.068 -4.266 15.809 1.00 81.75 223 VAL A CA 1
ATOM 1763 C C . VAL A 1 223 ? -10.081 -5.397 15.526 1.00 81.75 223 VAL A C 1
ATOM 1765 O O . VAL A 1 223 ? -10.298 -6.561 15.856 1.00 81.75 223 VAL A O 1
ATOM 1768 N N . PHE A 1 224 ? -8.936 -5.041 14.952 1.00 80.88 224 PHE A N 1
ATOM 1769 C CA . PHE A 1 224 ? -7.807 -5.927 14.723 1.00 80.88 224 PHE A CA 1
ATOM 1770 C C . PHE A 1 224 ? -6.511 -5.337 15.293 1.00 80.88 224 PHE A C 1
ATOM 1772 O O . PHE A 1 224 ? -6.079 -4.258 14.897 1.00 80.88 224 PHE A O 1
ATOM 1779 N N . SER A 1 225 ? -5.805 -6.072 16.155 1.00 80.06 225 SER A N 1
ATOM 1780 C CA . SER A 1 225 ? -4.504 -5.619 16.674 1.00 80.06 225 SER A CA 1
ATOM 1781 C C . SER A 1 225 ? -3.359 -5.779 15.654 1.00 80.06 225 SER A C 1
ATOM 1783 O O . SER A 1 225 ? -3.188 -6.840 15.041 1.00 80.06 225 SER A O 1
ATOM 1785 N N . LEU A 1 226 ? -2.533 -4.734 15.510 1.00 70.19 226 LEU A N 1
ATOM 1786 C CA . LEU A 1 226 ? -1.233 -4.742 14.817 1.00 70.19 226 LEU A CA 1
ATOM 1787 C C . LEU A 1 226 ? -0.066 -4.800 15.812 1.00 70.19 226 LEU A C 1
ATOM 1789 O O . LEU A 1 226 ? 0.936 -5.485 15.582 1.00 70.19 226 LEU A O 1
ATOM 1793 N N . SER A 1 227 ? -0.198 -4.110 16.937 1.00 74.31 227 SER A N 1
ATOM 1794 C CA . SER A 1 227 ? 0.650 -4.230 18.123 1.00 74.31 227 SER A CA 1
ATOM 1795 C C . SER A 1 227 ? -0.167 -3.825 19.351 1.00 74.31 227 SER A C 1
ATOM 1797 O O . SER A 1 227 ? -1.334 -3.455 19.229 1.00 74.31 227 SER A O 1
ATOM 1799 N N . TRP A 1 228 ? 0.445 -3.845 20.533 1.00 66.88 228 TRP A N 1
ATOM 1800 C CA . TRP A 1 228 ? -0.201 -3.357 21.753 1.00 66.88 228 TRP A CA 1
ATOM 1801 C C . TRP A 1 228 ? -0.639 -1.881 21.664 1.00 66.88 228 TRP A C 1
ATOM 1803 O O . TRP A 1 228 ? -1.632 -1.499 22.268 1.00 66.88 228 TRP A O 1
ATOM 1813 N N . LYS A 1 229 ? 0.052 -1.077 20.841 1.00 72.25 229 LYS A N 1
ATOM 1814 C CA . LYS A 1 229 ? -0.228 0.350 20.592 1.00 72.25 229 LYS A CA 1
ATOM 1815 C C . LYS A 1 229 ? -0.916 0.644 19.267 1.00 72.25 229 LYS A C 1
ATOM 1817 O O . LYS A 1 229 ? -1.147 1.806 18.973 1.00 72.25 229 LYS A O 1
ATOM 1822 N N . ARG A 1 230 ? -1.163 -0.347 18.411 1.00 80.69 230 ARG A N 1
ATOM 1823 C CA . ARG A 1 230 ? -1.657 -0.099 17.047 1.00 80.69 230 ARG A CA 1
ATOM 1824 C C . ARG A 1 230 ? -2.782 -1.030 16.698 1.00 80.69 230 ARG A C 1
ATOM 1826 O O . ARG A 1 230 ? -2.631 -2.248 16.827 1.00 80.69 230 ARG A O 1
ATOM 1833 N N . ARG A 1 231 ? -3.873 -0.465 16.199 1.00 85.25 231 ARG A N 1
ATOM 1834 C CA . ARG A 1 231 ? -5.069 -1.219 15.830 1.00 85.25 231 ARG A CA 1
ATOM 1835 C C . ARG A 1 231 ? -5.558 -0.788 14.451 1.00 85.25 231 ARG A C 1
ATOM 1837 O O . ARG A 1 231 ? -5.257 0.313 13.991 1.00 85.25 231 ARG A O 1
ATOM 1844 N N . ILE A 1 232 ? -6.271 -1.699 13.803 1.00 91.44 232 ILE A N 1
ATOM 1845 C CA . ILE A 1 232 ? -7.148 -1.406 12.678 1.00 91.44 232 ILE A CA 1
ATOM 1846 C C . ILE A 1 232 ? -8.572 -1.505 13.205 1.00 91.44 232 ILE A C 1
ATOM 1848 O O . ILE A 1 232 ? -8.939 -2.554 13.730 1.00 91.44 232 ILE A O 1
ATOM 1852 N N . SER A 1 233 ? -9.357 -0.454 13.038 1.00 90.62 233 SER A N 1
ATOM 1853 C CA . SER A 1 233 ? -10.766 -0.415 13.411 1.00 90.62 233 SER A CA 1
ATOM 1854 C C . SER A 1 233 ? -11.622 -0.253 12.163 1.00 90.62 233 SER A C 1
ATOM 1856 O O . SER A 1 233 ? -11.327 0.568 11.298 1.00 90.62 233 SER A O 1
ATOM 1858 N N . ILE A 1 234 ? -12.683 -1.045 12.053 1.00 95.38 234 ILE A N 1
ATOM 1859 C CA . ILE A 1 234 ? -13.687 -0.915 11.003 1.00 95.38 234 ILE A CA 1
ATOM 1860 C C . ILE A 1 234 ? -14.952 -0.451 11.689 1.00 95.38 234 ILE A C 1
ATOM 1862 O O . ILE A 1 234 ? -15.480 -1.146 12.553 1.00 95.38 234 ILE A O 1
ATOM 1866 N N . PHE A 1 235 ? -15.432 0.720 11.306 1.00 92.19 235 PHE A N 1
ATOM 1867 C CA . PHE A 1 235 ? -16.641 1.309 11.861 1.00 92.19 235 PHE A CA 1
ATOM 1868 C C . PHE A 1 235 ? -17.368 2.113 10.791 1.00 92.19 235 PHE A C 1
ATOM 1870 O O . PHE A 1 235 ? -16.871 2.316 9.679 1.00 92.19 235 PHE A O 1
ATOM 1877 N N . ARG A 1 236 ? -18.581 2.550 11.119 1.00 91.00 236 ARG A N 1
ATOM 1878 C CA . ARG A 1 236 ? -19.407 3.358 10.230 1.00 91.00 236 ARG A CA 1
ATOM 1879 C C . ARG A 1 236 ? -19.300 4.827 10.615 1.00 91.00 236 ARG A C 1
ATOM 1881 O O . ARG A 1 236 ? -19.594 5.196 11.744 1.00 91.00 236 ARG A O 1
ATOM 1888 N N . THR A 1 237 ? -18.915 5.665 9.662 1.00 89.38 237 THR A N 1
ATOM 1889 C CA . THR A 1 237 ? -19.097 7.119 9.753 1.00 89.38 237 THR A CA 1
ATOM 1890 C C . THR A 1 237 ? -20.526 7.489 9.348 1.00 89.38 237 THR A C 1
ATOM 1892 O O . THR A 1 237 ? -21.271 6.658 8.831 1.00 89.38 237 THR A O 1
ATOM 1895 N N . ASN A 1 238 ? -20.909 8.761 9.470 1.00 82.62 238 ASN A N 1
ATOM 1896 C CA . ASN A 1 238 ? -22.212 9.238 8.980 1.00 82.62 238 ASN A CA 1
ATOM 1897 C C . ASN A 1 238 ? -22.448 8.975 7.478 1.00 82.62 238 ASN A C 1
ATOM 1899 O O . ASN A 1 238 ? -23.589 9.024 7.027 1.00 82.62 238 ASN A O 1
ATOM 1903 N N . LYS A 1 239 ? -21.385 8.720 6.704 1.00 84.62 239 LYS A N 1
ATOM 1904 C CA . LYS A 1 239 ? -21.442 8.537 5.250 1.00 84.62 239 LYS A CA 1
ATOM 1905 C C . LYS A 1 239 ? -21.287 7.072 4.846 1.00 84.62 239 LYS A C 1
ATOM 1907 O O . LYS A 1 239 ? -22.099 6.555 4.086 1.00 84.62 239 LYS A O 1
ATOM 1912 N N . GLU A 1 240 ? -20.260 6.397 5.356 1.00 91.94 240 GLU A N 1
ATOM 1913 C CA . GLU A 1 240 ? -19.877 5.056 4.901 1.00 91.94 240 GLU A CA 1
ATOM 1914 C C . GLU A 1 240 ? -19.126 4.248 5.971 1.00 91.94 240 GLU A C 1
ATOM 1916 O O . GLU A 1 240 ? -18.683 4.790 6.987 1.00 91.94 240 GLU A O 1
ATOM 1921 N N . ALA A 1 241 ? -18.966 2.945 5.725 1.00 94.19 241 ALA A N 1
ATOM 1922 C CA . ALA A 1 241 ? -18.047 2.096 6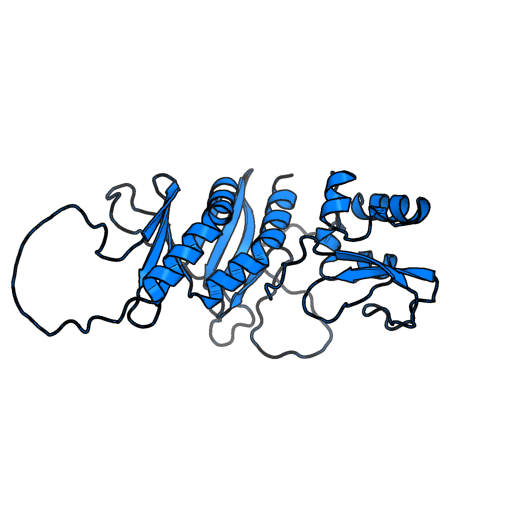.477 1.00 94.19 241 ALA A CA 1
ATOM 1923 C C . ALA A 1 241 ? -16.598 2.368 6.042 1.00 94.19 241 ALA A C 1
ATOM 1925 O O . ALA A 1 241 ? -16.303 2.376 4.846 1.00 94.19 241 ALA A O 1
ATOM 1926 N N . VAL A 1 242 ? -15.705 2.569 7.008 1.00 96.44 242 VAL A N 1
ATOM 1927 C CA . VAL A 1 242 ? -14.309 2.976 6.789 1.00 96.44 242 VAL A CA 1
ATOM 1928 C C . VAL A 1 242 ? -13.334 2.044 7.506 1.00 96.44 242 VAL A C 1
ATOM 1930 O O . VAL A 1 242 ? -13.721 1.313 8.417 1.00 96.44 242 VAL A O 1
ATOM 1933 N N . VAL A 1 243 ? -12.064 2.083 7.097 1.00 97.88 243 VAL A N 1
ATOM 1934 C CA . VAL A 1 243 ? -10.945 1.389 7.752 1.00 97.88 243 VAL A CA 1
ATOM 1935 C C . VAL A 1 243 ? -10.035 2.422 8.401 1.00 97.88 243 VAL A C 1
ATOM 1937 O O . VAL A 1 243 ? -9.380 3.189 7.705 1.00 97.88 243 VAL A O 1
ATOM 1940 N N . ASP A 1 244 ? -9.952 2.439 9.723 1.00 96.94 244 ASP A N 1
ATOM 1941 C CA . ASP A 1 244 ? -9.045 3.309 10.471 1.00 96.94 244 ASP A CA 1
ATOM 1942 C C . ASP A 1 244 ? -7.823 2.530 10.950 1.00 96.94 244 ASP A C 1
ATOM 1944 O O . ASP A 1 244 ? -7.955 1.445 11.506 1.00 96.94 244 ASP A O 1
ATOM 1948 N N . ILE A 1 245 ? -6.625 3.066 10.720 1.00 96.75 245 ILE A N 1
ATOM 1949 C CA . ILE A 1 245 ? -5.353 2.482 11.155 1.00 96.75 245 ILE A CA 1
ATOM 1950 C C . ILE A 1 245 ? -4.661 3.509 12.046 1.00 96.75 245 ILE A C 1
ATOM 1952 O O . ILE A 1 245 ? -4.263 4.572 11.564 1.00 96.75 245 ILE A O 1
ATOM 1956 N N . ARG A 1 246 ? -4.513 3.212 13.342 1.00 91.31 246 ARG A N 1
ATOM 1957 C CA . ARG A 1 246 ? -4.199 4.243 14.343 1.00 91.31 246 ARG A CA 1
ATOM 1958 C C . ARG A 1 246 ? -3.322 3.759 15.495 1.00 91.31 246 ARG A C 1
ATOM 1960 O O . ARG A 1 246 ? -3.384 2.596 15.902 1.00 91.31 246 ARG A O 1
ATOM 1967 N N . ASP A 1 247 ? -2.510 4.679 16.013 1.00 81.00 247 ASP A N 1
ATOM 1968 C CA . ASP A 1 247 ? -1.788 4.541 17.278 1.00 81.00 247 ASP A CA 1
ATOM 1969 C C . ASP A 1 247 ? -2.714 4.841 18.460 1.00 81.00 247 ASP A C 1
ATOM 1971 O O . ASP A 1 247 ? -3.487 5.791 18.422 1.00 81.00 247 ASP A O 1
ATOM 1975 N N . PHE A 1 248 ? -2.576 4.096 19.547 1.00 72.38 248 PHE A N 1
ATOM 1976 C CA . PHE A 1 248 ? -3.270 4.321 20.811 1.00 72.38 248 PHE A CA 1
ATOM 1977 C C . PHE A 1 248 ? -2.300 4.897 21.844 1.00 72.38 248 PHE A C 1
ATOM 1979 O O . PHE A 1 248 ? -1.096 4.621 21.797 1.00 72.38 248 PHE A O 1
ATOM 1986 N N . SER A 1 249 ? -2.824 5.736 22.741 1.00 60.78 249 SER A N 1
ATOM 1987 C CA . SER A 1 249 ? -2.025 6.383 23.788 1.00 60.78 249 SER A CA 1
ATOM 1988 C C . SER A 1 249 ? -1.412 5.354 24.741 1.00 60.78 249 SER A C 1
ATOM 1990 O O . SER A 1 249 ? -2.041 4.350 25.068 1.00 60.78 249 SER A O 1
ATOM 1992 N N . GLU A 1 250 ? -0.188 5.613 25.210 1.00 52.91 250 GLU A N 1
ATOM 1993 C CA . GLU A 1 250 ? 0.463 4.772 26.225 1.00 52.91 250 GLU A CA 1
ATOM 1994 C C . GLU A 1 250 ? -0.114 5.030 27.620 1.00 52.91 250 GLU A C 1
ATOM 1996 O O . GLU A 1 250 ? -0.231 4.109 28.420 1.00 52.91 250 GLU A O 1
ATOM 2001 N N . GLU A 1 251 ? -0.510 6.275 27.887 1.00 53.66 251 GLU A N 1
ATOM 2002 C CA . GLU A 1 251 ? -1.073 6.705 29.171 1.00 53.66 251 GLU A CA 1
ATOM 2003 C C . GLU A 1 251 ? -2.539 6.286 29.320 1.00 53.66 251 GLU A C 1
ATOM 2005 O O . GLU A 1 251 ? -3.041 6.122 30.428 1.00 53.66 251 GLU A O 1
ATOM 2010 N N . LYS A 1 252 ? -3.246 6.147 28.191 1.00 59.12 252 LYS A N 1
ATOM 2011 C CA . LYS A 1 252 ? -4.670 5.796 28.131 1.00 59.12 252 LYS A CA 1
ATOM 2012 C C . LYS A 1 252 ? -4.881 4.784 26.997 1.00 59.12 252 LYS A C 1
ATOM 2014 O O . LYS A 1 252 ? -5.245 5.200 25.897 1.00 59.12 252 LYS A O 1
ATOM 2019 N N . PRO A 1 253 ? -4.654 3.477 27.231 1.00 48.50 253 PRO A N 1
ATOM 2020 C CA . PRO A 1 253 ? -4.595 2.443 26.185 1.00 48.50 253 PRO A CA 1
ATOM 2021 C C . PRO A 1 253 ? -5.893 2.248 25.385 1.00 48.50 253 PRO A C 1
ATOM 2023 O O . PRO A 1 253 ? -5.872 1.616 24.327 1.00 48.50 253 PRO A O 1
ATOM 2026 N N . PHE A 1 254 ? -7.002 2.818 25.857 1.00 54.41 254 PHE A N 1
ATOM 2027 C CA . PHE A 1 254 ? -8.301 2.821 25.183 1.00 54.41 254 PHE A CA 1
ATOM 2028 C C . PHE A 1 254 ? -8.574 4.098 24.378 1.00 54.41 254 PHE A C 1
ATOM 2030 O O . PHE A 1 254 ? -9.523 4.138 23.605 1.00 54.41 254 PHE A O 1
ATOM 2037 N N . LYS A 1 255 ? -7.730 5.136 24.488 1.00 66.38 255 LYS A N 1
ATOM 2038 C CA . LYS A 1 255 ? -7.923 6.384 23.741 1.00 66.38 255 LYS A CA 1
ATOM 2039 C C . LYS A 1 255 ? -7.147 6.376 22.421 1.00 66.38 255 LYS A C 1
ATOM 2041 O O . LYS A 1 255 ? -5.920 6.192 22.438 1.00 66.38 255 LYS A O 1
ATOM 2046 N N . PRO A 1 256 ? -7.825 6.619 21.283 1.00 72.06 256 PRO A N 1
ATOM 2047 C CA . PRO A 1 256 ? -7.154 6.767 20.002 1.00 72.06 256 PRO A CA 1
ATOM 2048 C C . PRO A 1 256 ? -6.211 7.973 20.047 1.00 72.06 256 PRO A C 1
ATOM 2050 O O . PRO A 1 256 ? -6.566 9.055 20.511 1.00 72.06 256 PRO A O 1
ATOM 2053 N N . GLY A 1 257 ? -4.985 7.783 19.573 1.00 76.94 257 GLY A N 1
ATOM 2054 C CA . GLY A 1 257 ? -3.992 8.839 19.448 1.00 76.94 257 GLY A CA 1
ATOM 2055 C C . GLY A 1 257 ? -4.160 9.668 18.172 1.00 76.94 257 GLY A C 1
ATOM 2056 O O . GLY A 1 257 ? -4.899 9.329 17.242 1.00 76.94 257 GLY A O 1
ATOM 2057 N N . ASN A 1 258 ? -3.385 10.752 18.095 1.00 83.12 258 ASN A N 1
ATOM 2058 C CA . ASN A 1 258 ? -3.410 11.685 16.961 1.00 83.12 258 ASN A CA 1
ATOM 2059 C C . ASN A 1 258 ? -2.734 11.132 15.693 1.00 83.12 258 ASN A C 1
ATOM 2061 O O . ASN A 1 258 ? -2.908 11.690 14.612 1.00 83.12 258 ASN A O 1
ATOM 2065 N N . ARG A 1 259 ? -1.947 10.052 15.809 1.00 88.69 259 ARG A N 1
ATOM 2066 C CA . ARG A 1 259 ? -1.276 9.407 14.671 1.00 88.69 259 ARG A CA 1
ATOM 2067 C C . ARG A 1 259 ? -2.145 8.277 14.145 1.00 88.69 259 ARG A C 1
ATOM 2069 O O . ARG A 1 259 ? -2.257 7.231 14.777 1.00 88.69 259 ARG A O 1
ATOM 2076 N N . GLY A 1 260 ? -2.740 8.483 12.986 1.00 93.94 260 GLY A N 1
ATOM 2077 C CA . GLY A 1 260 ? -3.570 7.490 12.330 1.00 93.94 260 GLY A CA 1
ATOM 2078 C C . GLY A 1 260 ? -4.072 7.992 10.993 1.00 93.94 260 GLY A C 1
ATOM 2079 O O . GLY A 1 260 ? -3.873 9.159 10.647 1.00 93.94 260 GLY A O 1
ATOM 2080 N N . ILE A 1 261 ? -4.717 7.103 10.253 1.00 96.69 261 ILE A N 1
ATOM 2081 C CA . ILE A 1 261 ? -5.385 7.442 9.006 1.00 96.69 261 ILE A CA 1
ATOM 2082 C C . ILE A 1 261 ? -6.661 6.630 8.850 1.00 96.69 261 ILE A C 1
ATOM 2084 O O . ILE A 1 261 ? -6.679 5.431 9.125 1.00 96.69 261 ILE A O 1
ATOM 2088 N N . THR A 1 262 ? -7.714 7.298 8.393 1.00 96.88 262 THR A N 1
ATOM 2089 C CA . THR A 1 262 ? -8.995 6.678 8.073 1.00 96.88 262 THR A CA 1
ATOM 2090 C C . THR A 1 262 ? -9.125 6.599 6.560 1.00 96.88 262 THR A C 1
ATOM 2092 O O . THR A 1 262 ? -9.004 7.607 5.870 1.00 96.88 262 THR A O 1
ATOM 2095 N N . LEU A 1 263 ? -9.344 5.394 6.048 1.00 97.12 263 LEU A N 1
ATOM 2096 C CA . LEU A 1 263 ? -9.444 5.088 4.630 1.00 97.12 263 LEU A CA 1
ATOM 2097 C C . LEU A 1 263 ? -10.893 4.751 4.281 1.00 97.12 263 LEU A C 1
ATOM 2099 O O . LEU A 1 263 ? -11.524 3.915 4.936 1.00 97.12 263 LEU A O 1
ATOM 2103 N N . SER A 1 264 ? -11.408 5.362 3.217 1.00 95.19 264 SER A N 1
ATOM 2104 C CA . SER A 1 264 ? -12.676 4.949 2.611 1.00 95.19 264 SER A CA 1
ATOM 2105 C C . SER A 1 264 ? -12.578 3.531 2.048 1.00 95.19 264 SER A C 1
ATOM 2107 O O . SER A 1 264 ? -11.486 2.986 1.844 1.00 95.19 264 SER A O 1
ATOM 2109 N N . LYS A 1 265 ? -13.722 2.926 1.711 1.00 93.75 265 LYS A N 1
ATOM 2110 C CA . LYS A 1 265 ? -13.733 1.612 1.048 1.00 93.75 265 LYS A CA 1
ATOM 2111 C C . LYS A 1 265 ? -12.947 1.627 -0.270 1.00 93.75 265 LYS A C 1
ATOM 2113 O O . LYS A 1 265 ? -12.276 0.649 -0.599 1.00 93.75 265 LYS A O 1
ATOM 2118 N N . ILE A 1 266 ? -13.009 2.735 -1.011 1.00 91.81 266 ILE A N 1
ATOM 2119 C CA . ILE A 1 266 ? -12.281 2.922 -2.275 1.00 91.81 266 ILE A CA 1
ATOM 2120 C C . ILE A 1 266 ? -10.771 2.951 -2.016 1.00 91.81 266 ILE A C 1
ATOM 2122 O O . ILE A 1 266 ? -10.031 2.188 -2.637 1.00 91.81 266 ILE A O 1
ATOM 2126 N N . GLN A 1 267 ? -10.326 3.759 -1.052 1.00 94.75 267 GLN A N 1
ATOM 2127 C CA . GLN A 1 267 ? -8.914 3.854 -0.675 1.00 94.75 267 GLN A CA 1
ATOM 2128 C C . GLN A 1 267 ? -8.388 2.511 -0.157 1.00 94.75 267 GLN A C 1
ATOM 2130 O O . GLN A 1 267 ? -7.321 2.068 -0.570 1.00 94.75 267 GLN A O 1
ATOM 2135 N N . TRP A 1 268 ? -9.159 1.798 0.667 1.00 97.50 268 TRP A N 1
ATOM 2136 C CA . TRP A 1 268 ? -8.796 0.460 1.138 1.00 97.50 268 TRP A CA 1
ATOM 2137 C C . TRP A 1 268 ? -8.674 -0.566 -0.001 1.00 97.50 268 TRP A C 1
ATOM 2139 O O . TRP A 1 268 ? -7.730 -1.357 -0.042 1.00 97.50 268 TRP A O 1
ATOM 2149 N N . ASN A 1 269 ? -9.585 -0.543 -0.976 1.00 92.81 269 ASN A N 1
ATOM 2150 C CA . ASN A 1 269 ? -9.462 -1.386 -2.166 1.00 92.81 269 ASN A CA 1
ATOM 2151 C C . ASN A 1 269 ? -8.194 -1.063 -2.964 1.00 92.81 269 ASN A C 1
ATOM 2153 O O . ASN A 1 269 ? -7.522 -1.980 -3.443 1.00 92.81 269 ASN A O 1
ATOM 2157 N N . LYS A 1 270 ? -7.826 0.220 -3.047 1.00 92.69 270 LYS A N 1
ATOM 2158 C CA . LYS A 1 270 ? -6.581 0.648 -3.681 1.00 92.69 270 LYS A CA 1
ATOM 2159 C C . LYS A 1 270 ? -5.356 0.137 -2.919 1.00 92.69 270 LYS A C 1
ATOM 2161 O O . LYS A 1 270 ? -4.482 -0.446 -3.557 1.00 92.69 270 LYS A O 1
ATOM 2166 N N . VAL A 1 271 ? -5.342 0.220 -1.582 1.00 95.81 271 VAL A N 1
ATOM 2167 C CA . VAL A 1 271 ? -4.300 -0.399 -0.736 1.00 95.81 271 VAL A CA 1
ATOM 2168 C C . VAL A 1 271 ? -4.122 -1.870 -1.103 1.00 95.81 271 VAL A C 1
ATOM 2170 O O . VAL A 1 271 ? -3.008 -2.289 -1.398 1.00 95.81 271 VAL A O 1
ATOM 2173 N N . LYS A 1 272 ? -5.214 -2.647 -1.152 1.00 95.62 272 LYS A N 1
ATOM 2174 C CA . LYS A 1 272 ? -5.155 -4.078 -1.496 1.00 95.62 272 LYS A CA 1
ATOM 2175 C C . LYS A 1 272 ? -4.552 -4.330 -2.874 1.00 95.62 272 LYS A C 1
ATOM 2177 O O . LYS A 1 272 ? -3.722 -5.221 -3.003 1.00 95.62 272 LYS A O 1
ATOM 2182 N N . SER A 1 273 ? -4.927 -3.535 -3.875 1.00 92.12 273 SER A N 1
ATOM 2183 C CA . SER A 1 273 ? -4.380 -3.656 -5.236 1.00 92.12 273 SER A CA 1
ATOM 2184 C C . SER A 1 273 ? -2.885 -3.329 -5.338 1.00 92.12 273 SER A C 1
ATOM 2186 O O . SER A 1 273 ? -2.247 -3.669 -6.330 1.00 92.12 273 SER A O 1
ATOM 2188 N N . LEU A 1 274 ? -2.333 -2.657 -4.324 1.00 91.56 274 LEU A N 1
ATOM 2189 C CA . LEU A 1 274 ? -0.938 -2.230 -4.255 1.00 91.56 274 LEU A CA 1
ATOM 2190 C C . LEU A 1 274 ? -0.099 -3.086 -3.299 1.00 91.56 274 LEU A C 1
ATOM 2192 O O . LEU A 1 274 ? 1.101 -2.846 -3.204 1.00 91.56 274 LEU A O 1
ATOM 2196 N N . ILE A 1 275 ? -0.688 -4.066 -2.596 1.00 91.75 275 ILE A N 1
ATOM 2197 C CA . ILE A 1 275 ? 0.016 -4.860 -1.574 1.00 91.75 275 ILE A CA 1
ATOM 2198 C C . ILE A 1 275 ? 1.303 -5.468 -2.126 1.00 91.75 275 ILE A C 1
ATOM 2200 O O . ILE A 1 275 ? 2.340 -5.358 -1.476 1.00 91.75 275 ILE A O 1
ATOM 2204 N N . ASP A 1 276 ? 1.253 -6.065 -3.314 1.00 87.56 276 ASP A N 1
ATOM 2205 C CA . ASP A 1 276 ? 2.418 -6.735 -3.891 1.00 87.56 276 ASP A CA 1
ATOM 2206 C C . ASP A 1 276 ? 3.515 -5.728 -4.248 1.00 87.56 276 ASP A C 1
ATOM 2208 O O . ASP A 1 276 ? 4.670 -5.930 -3.884 1.00 87.56 276 ASP A O 1
ATOM 2212 N N . CYS A 1 277 ? 3.149 -4.580 -4.826 1.00 85.25 277 CYS A N 1
ATOM 2213 C CA . CYS A 1 277 ? 4.086 -3.491 -5.113 1.00 85.25 277 CYS A CA 1
ATOM 2214 C C . CYS A 1 277 ? 4.749 -2.953 -3.834 1.00 85.25 277 CYS A C 1
ATOM 2216 O O . CYS A 1 277 ? 5.971 -2.833 -3.763 1.00 85.25 277 CYS A O 1
ATOM 2218 N N . VAL A 1 278 ? 3.956 -2.694 -2.791 1.00 90.50 278 VAL A N 1
ATOM 2219 C CA . VAL A 1 278 ? 4.465 -2.216 -1.497 1.00 90.50 278 VAL A CA 1
ATOM 2220 C C . VAL A 1 278 ? 5.368 -3.270 -0.848 1.00 90.50 278 VAL A C 1
ATOM 2222 O O . VAL A 1 278 ? 6.417 -2.928 -0.305 1.00 90.50 278 VAL A O 1
ATOM 2225 N N . ASN A 1 279 ? 5.009 -4.556 -0.924 1.00 89.19 279 ASN A N 1
ATOM 2226 C CA . ASN A 1 279 ? 5.832 -5.652 -0.409 1.00 89.19 279 ASN A CA 1
ATOM 2227 C C . ASN A 1 279 ? 7.172 -5.751 -1.144 1.00 89.19 279 ASN A C 1
ATOM 2229 O O . ASN A 1 279 ? 8.204 -5.911 -0.490 1.00 89.19 279 ASN A O 1
ATOM 2233 N N . CYS A 1 280 ? 7.175 -5.604 -2.471 1.00 87.25 280 CYS A N 1
ATOM 2234 C CA . CYS A 1 280 ? 8.404 -5.529 -3.257 1.00 87.25 280 CYS A CA 1
ATOM 2235 C C . CYS A 1 280 ? 9.302 -4.386 -2.763 1.00 87.25 280 CYS A C 1
ATOM 2237 O O . CYS A 1 280 ? 10.466 -4.634 -2.446 1.00 87.25 280 CYS A O 1
ATOM 2239 N N . SER A 1 281 ? 8.772 -3.169 -2.595 1.00 87.31 281 SER A N 1
ATOM 2240 C CA . SER A 1 281 ? 9.544 -2.036 -2.058 1.00 87.31 281 SER A CA 1
ATOM 2241 C C . SER A 1 281 ? 10.079 -2.302 -0.647 1.00 87.31 281 SER A C 1
ATOM 2243 O O . SER A 1 281 ? 11.236 -1.997 -0.358 1.00 87.31 281 SER A O 1
ATOM 2245 N N . VAL A 1 282 ? 9.288 -2.929 0.233 1.00 85.06 282 VAL A N 1
ATOM 2246 C CA . VAL A 1 282 ? 9.732 -3.293 1.591 1.00 85.06 282 VAL A CA 1
ATOM 2247 C C . VAL A 1 282 ? 10.912 -4.265 1.552 1.00 85.06 282 VAL A C 1
ATOM 2249 O O . VAL A 1 282 ? 11.878 -4.087 2.295 1.00 85.06 282 VAL A O 1
ATOM 2252 N N . LEU A 1 283 ? 10.853 -5.286 0.693 1.00 85.25 283 LEU A N 1
ATOM 2253 C CA . LEU A 1 283 ? 11.925 -6.270 0.527 1.00 85.25 283 LEU A CA 1
ATOM 2254 C C . LEU A 1 283 ? 13.189 -5.642 -0.066 1.00 85.25 283 LEU A C 1
ATOM 2256 O O . LEU A 1 283 ? 14.287 -5.911 0.421 1.00 85.25 283 LEU A O 1
ATOM 2260 N N . LEU A 1 284 ? 13.044 -4.782 -1.077 1.00 83.81 284 LEU A N 1
ATOM 2261 C CA . LEU A 1 284 ? 14.165 -4.069 -1.691 1.00 83.81 284 LEU A CA 1
ATOM 2262 C C . LEU A 1 284 ? 14.882 -3.176 -0.676 1.00 83.81 284 LEU A C 1
ATOM 2264 O O . LEU A 1 284 ? 16.108 -3.177 -0.614 1.00 83.81 284 LEU A O 1
ATOM 2268 N N . LEU A 1 285 ? 14.121 -2.473 0.163 1.00 79.44 285 LEU A N 1
ATOM 2269 C CA . LEU A 1 285 ? 14.661 -1.580 1.184 1.00 79.44 285 LEU A CA 1
ATOM 2270 C C . LEU A 1 285 ? 15.110 -2.293 2.457 1.00 79.44 285 LEU A C 1
ATOM 2272 O O . LEU A 1 285 ? 15.616 -1.625 3.351 1.00 79.44 285 LEU A O 1
ATOM 2276 N N . SER A 1 286 ? 14.941 -3.610 2.582 1.00 74.94 286 SER A N 1
ATOM 2277 C CA . SER A 1 286 ? 15.395 -4.391 3.744 1.00 74.94 286 SER A CA 1
ATOM 2278 C C . SER A 1 286 ? 16.812 -4.964 3.573 1.00 74.94 286 SER A C 1
ATOM 2280 O O . SER A 1 286 ? 17.324 -5.580 4.502 1.00 74.94 286 SER A O 1
ATOM 2282 N N . LYS A 1 287 ? 17.449 -4.741 2.415 1.00 65.62 287 LYS A N 1
ATOM 2283 C CA . LYS A 1 287 ? 18.821 -5.171 2.077 1.00 65.62 287 LYS A CA 1
ATOM 2284 C C . LYS A 1 287 ? 19.869 -4.109 2.392 1.00 65.62 287 LYS A C 1
ATOM 2286 O O . LYS A 1 287 ? 20.882 -4.442 3.022 1.00 65.62 287 LYS A O 1
#

Secondary structure (DSSP, 8-state):
------S-SEEEEE-SS-EE-TTT--EE-TT-EEEEE-SSSS-EEE-HHHHHHH-TTGGGG--TT--HHHHHHHEETGGGS-HHHHHHHHHHHHSPPP-----S--SS------------S------TTEEE-STTEEEEEEEETTEEEEEEEEEE--TT-SS-EEEEEEEEEEHHHHHHHHHHHHHHHHHHHHHHSS--------------------TT-EEEEEETTEEEEEEE-SS-EEEEEEEE-SSSTTSEEEEEEEE-HHHHHHHHHHHHHHHHHHHHTT-

Organism: Mizuhopecten yessoensis (NCBI:txid6573)

Radius of gyration: 23.07 Å; chains: 1; bounding box: 59×52×69 Å

Sequence (287 aa):
MAQVHAPHPFVCSYTNDKCACIACQRNIDTGCLRIGNLRGQVSDWYHPPCFWEKCPYKHHGRGTNLDRLTLVELFHGFESMLSHDKLRLEQEACKPPEKFKRNHRHNGLVASGDHEVSADGGDYELDDNTFDLTNLICIHVFRHNLDVYVSIREYFKPSGAAVAKATKVGICLTAKQWNKVCRKRFGIDSALKAIGDKPTKKKAKGNTDEKDSDDDDEEGQVVFSLSWKRRISIFRTNKEAVVDIRDFSEEKPFKPGNRGITLSKIQWNKVKSLIDCVNCSVLLLSK